Protein 4L8J (pdb70)

Solvent-accessible surface area: 22860 Å² total

CATH classification: 2.40.420.20 (+3 more: 2.40.30.170, 2.40.50.100, 1.10.287.470)

Structure (mmCIF, N/CA/C/O backbone):
data_4L8J
#
_entry.id   4L8J
#
_cell.length_a   69.536
_cell.length_b   69.536
_cell.length_c   187.676
_cell.angle_alpha   90.000
_cell.angle_beta   90.000
_cell.angle_gamma   90.000
#
_symmetry.space_group_name_H-M   'P 41 21 2'
#
loop_
_entity.id
_entity.type
_entity.pdbx_description
1 polymer 'Putative efflux transporter'
2 non-polymer DI(HYDROXYETHYL)ETHER
3 non-polymer GLYCEROL
4 water water
#
loop_
_atom_site.group_PDB
_atom_site.id
_atom_site.type_symbol
_atom_site.label_atom_id
_atom_site.label_alt_id
_atom_site.label_comp_id
_atom_site.label_asym_id
_atom_site.label_entity_id
_atom_site.label_seq_id
_atom_site.pdbx_PDB_ins_code
_atom_site.Cartn_x
_atom_site.Cartn_y
_atom_site.Cartn_z
_atom_site.occupancy
_atom_site.B_iso_or_equiv
_atom_site.auth_seq_id
_atom_site.auth_comp_id
_atom_site.auth_asym_id
_atom_site.auth_atom_id
_atom_site.pdbx_PDB_model_num
ATOM 1 N N . ASP A 1 3 ? 46.298 42.879 81.093 1.00 58.58 25 ASP A N 1
ATOM 2 C CA . ASP A 1 3 ? 45.197 43.533 80.391 1.00 57.59 25 ASP A CA 1
ATOM 3 C C . ASP A 1 3 ? 44.342 42.480 79.643 1.00 58.39 25 ASP A C 1
ATOM 4 O O . ASP A 1 3 ? 44.409 41.296 79.982 1.00 58.11 25 ASP A O 1
ATOM 9 N N . THR A 1 4 ? 43.540 42.908 78.637 1.00 51.70 26 THR A N 1
ATOM 10 C CA . THR A 1 4 ? 42.718 42.007 77.825 1.00 49.75 26 THR A CA 1
ATOM 11 C C . THR A 1 4 ? 43.624 41.237 76.811 1.00 51.31 26 THR A C 1
ATOM 12 O O . THR A 1 4 ? 43.279 40.129 76.392 1.00 47.00 26 THR A O 1
ATOM 16 N N . ALA A 1 5 ? 44.782 41.838 76.431 1.00 49.98 27 ALA A N 1
ATOM 17 C CA . ALA A 1 5 ? 45.748 41.239 75.499 1.00 50.91 27 ALA A CA 1
ATOM 18 C C . ALA A 1 5 ? 46.520 40.070 76.158 1.00 53.58 27 ALA A C 1
ATOM 19 O O . ALA A 1 5 ? 47.055 39.219 75.432 1.00 53.52 27 ALA A O 1
ATOM 21 N N . LEU A 1 6 ? 46.544 40.017 77.526 1.00 46.56 28 LEU A N 1
ATOM 22 C CA . LEU A 1 6 ? 47.168 38.940 78.271 1.00 43.60 28 LEU A CA 1
ATOM 23 C C . LEU A 1 6 ? 46.287 37.723 78.131 1.00 45.88 28 LEU A C 1
ATOM 24 O O . LEU A 1 6 ? 45.155 37.698 78.619 1.00 47.07 28 LEU A O 1
ATOM 29 N N . VAL A 1 7 ? 46.778 36.741 77.396 1.00 39.75 29 VAL A N 1
ATOM 30 C CA . VAL A 1 7 ? 46.047 35.512 77.096 1.00 38.67 29 VAL A CA 1
ATOM 31 C C . VAL A 1 7 ? 46.163 34.599 78.288 1.00 42.82 29 VAL A C 1
ATOM 32 O O . VAL A 1 7 ? 47.262 34.284 78.718 1.00 41.88 29 VAL A O 1
ATOM 36 N N . ARG A 1 8 ? 45.007 34.198 78.823 1.00 39.85 30 ARG A N 1
ATOM 37 C CA . ARG A 1 8 ? 44.892 33.364 79.998 1.00 39.00 30 ARG A CA 1
ATOM 38 C C . ARG A 1 8 ? 44.401 31.986 79.620 1.00 38.06 30 ARG A C 1
ATOM 39 O O . ARG A 1 8 ? 43.373 31.888 78.957 1.00 35.66 30 ARG A O 1
ATOM 47 N N . PRO A 1 9 ? 45.081 30.898 80.056 1.00 33.84 31 PRO A N 1
ATOM 48 C CA . PRO A 1 9 ? 44.537 29.544 79.795 1.00 32.40 31 PRO A CA 1
ATOM 49 C C . PRO A 1 9 ? 43.313 29.305 80.693 1.00 34.15 31 PRO A C 1
ATOM 50 O O . PRO A 1 9 ? 43.309 29.729 81.847 1.00 34.08 31 PRO A O 1
ATOM 54 N N . VAL A 1 10 ? 42.245 28.726 80.144 1.00 29.53 32 VAL A N 1
ATOM 55 C CA . VAL A 1 10 ? 41.005 28.493 80.917 1.00 28.33 32 VAL A CA 1
ATOM 56 C C . VAL A 1 10 ? 40.434 27.147 80.559 1.00 33.00 32 VAL A C 1
ATOM 57 O O . VAL A 1 10 ? 40.534 26.739 79.400 1.00 32.53 32 VAL A O 1
ATOM 61 N N . LYS A 1 11 ? 39.779 26.476 81.530 1.00 30.72 33 LYS A N 1
ATOM 62 C CA . LYS A 1 11 ? 39.000 25.264 81.235 1.00 29.70 33 LYS A CA 1
ATOM 63 C C . LYS A 1 11 ? 37.581 25.751 80.964 1.00 31.84 33 LYS A C 1
ATOM 64 O O . LYS A 1 11 ? 37.171 26.780 81.508 1.00 28.38 33 LYS A O 1
ATOM 70 N N . THR A 1 12 ? 36.877 25.102 80.027 1.00 30.53 34 THR A N 1
ATOM 71 C CA . THR A 1 12 ? 35.532 25.504 79.638 1.00 30.32 34 THR A CA 1
ATOM 72 C C . THR A 1 12 ? 34.611 24.295 79.560 1.00 36.07 34 THR A C 1
ATOM 73 O O . THR A 1 12 ? 35.073 23.154 79.544 1.00 35.51 34 THR A O 1
ATOM 77 N N . ALA A 1 13 ? 33.317 24.562 79.431 1.00 32.97 35 ALA A N 1
ATOM 78 C CA . ALA A 1 13 ? 32.289 23.550 79.210 1.00 32.77 35 ALA A CA 1
ATOM 79 C C . ALA A 1 13 ? 31.223 24.149 78.363 1.00 35.38 35 ALA A C 1
ATOM 80 O O . ALA A 1 13 ? 31.090 25.383 78.311 1.00 35.25 35 ALA A O 1
ATOM 82 N N . THR A 1 14 ? 30.450 23.286 77.696 1.00 31.43 36 THR A N 1
ATOM 83 C CA A THR A 1 14 ? 29.315 23.680 76.875 0.50 30.56 36 THR A CA 1
ATOM 84 C CA B THR A 1 14 ? 29.320 23.758 76.900 0.50 30.97 36 THR A CA 1
ATOM 85 C C . THR A 1 14 ? 28.064 23.674 77.761 1.00 33.88 36 THR A C 1
ATOM 86 O O . THR A 1 14 ? 27.896 22.732 78.527 1.00 32.40 36 THR A O 1
ATOM 93 N N . VAL A 1 15 ? 27.199 24.682 77.648 1.00 32.22 37 VAL A N 1
ATOM 94 C CA . VAL A 1 15 ? 25.917 24.747 78.384 1.00 31.13 37 VAL A CA 1
ATOM 95 C C . VAL A 1 15 ? 25.020 23.622 77.789 1.00 35.34 37 VAL A C 1
ATOM 96 O O . VAL A 1 15 ? 24.927 23.506 76.563 1.00 33.16 37 VAL A O 1
ATOM 100 N N . SER A 1 16 ? 24.420 22.787 78.643 1.00 32.04 38 SER A N 1
ATOM 101 C CA . SER A 1 16 ? 23.573 21.690 78.174 1.00 32.32 38 SER A CA 1
ATOM 102 C C . SER A 1 16 ? 22.159 21.809 78.764 1.00 34.38 38 SER A C 1
ATOM 103 O O . SER A 1 16 ? 21.966 22.320 79.872 1.00 31.95 38 SER A O 1
ATOM 106 N N . SER A 1 17 ? 21.166 21.409 77.970 1.00 31.28 39 SER A N 1
ATOM 107 C CA . SER A 1 17 ? 19.771 21.400 78.386 1.00 31.59 39 SER A CA 1
ATOM 108 C C . SER A 1 17 ? 19.609 20.264 79.398 1.00 33.14 39 SER A C 1
ATOM 109 O O . SER A 1 17 ? 20.120 19.175 79.165 1.00 32.85 39 SER A O 1
ATOM 112 N N . GLN A 1 18 ? 18.970 20.523 80.534 1.00 28.78 40 GLN A N 1
ATOM 113 C CA . GLN A 1 18 ? 18.836 19.512 81.596 1.00 28.40 40 GLN A CA 1
ATOM 114 C C . GLN A 1 18 ? 18.388 18.117 81.110 1.00 32.51 40 GLN A C 1
ATOM 115 O O . GLN A 1 18 ? 19.009 17.111 81.471 1.00 32.19 40 GLN A O 1
ATOM 121 N N . SER A 1 19 ? 17.320 18.057 80.306 1.00 27.98 41 SER A N 1
ATOM 122 C CA . SER A 1 19 ? 16.721 16.772 79.953 1.00 27.85 41 SER A CA 1
ATOM 123 C C . SER A 1 19 ? 17.119 16.202 78.583 1.00 32.06 41 SER A C 1
ATOM 124 O O . SER A 1 19 ? 16.538 15.187 78.175 1.00 33.17 41 SER A O 1
ATOM 127 N N . VAL A 1 20 ? 18.025 16.860 77.862 1.00 27.48 42 VAL A N 1
ATOM 128 C CA . VAL A 1 20 ? 18.479 16.374 76.558 1.00 27.96 42 VAL A CA 1
ATOM 129 C C . VAL A 1 20 ? 19.670 15.444 76.809 1.00 32.58 42 VAL A C 1
ATOM 130 O O . VAL A 1 20 ? 20.686 15.868 77.348 1.00 32.55 42 VAL A O 1
ATOM 134 N N . ILE A 1 21 ? 19.524 14.166 76.458 1.00 29.88 43 ILE A N 1
ATOM 135 C CA . ILE A 1 21 ? 20.580 13.173 76.594 1.00 28.07 43 ILE A CA 1
ATOM 136 C C . ILE A 1 21 ? 21.340 13.076 75.280 1.00 31.10 43 ILE A C 1
ATOM 137 O O . ILE A 1 21 ? 20.732 12.959 74.224 1.00 30.02 43 ILE A O 1
ATOM 142 N N . LEU A 1 22 ? 22.670 13.133 75.348 1.00 28.93 44 LEU A N 1
ATOM 143 C CA . LEU A 1 22 ? 23.533 13.032 74.175 1.00 29.77 44 LEU A CA 1
ATOM 144 C C . LEU A 1 22 ? 24.388 11.781 74.273 1.00 33.58 44 LEU A C 1
ATOM 145 O O . LEU A 1 22 ? 24.916 11.496 75.348 1.00 34.22 44 LEU A O 1
ATOM 150 N N . LYS A 1 23 ? 24.491 11.009 73.173 1.00 27.89 45 LYS A N 1
ATOM 151 C CA . LYS A 1 23 ? 25.335 9.823 73.095 1.00 27.58 45 LYS A CA 1
ATOM 152 C C . LYS A 1 23 ? 26.044 9.810 71.789 1.00 32.39 45 LYS A C 1
ATOM 153 O O . LYS A 1 23 ? 25.443 10.139 70.763 1.00 33.27 45 LYS A O 1
ATOM 159 N N . ASP A 1 24 ? 27.302 9.371 71.807 1.00 29.42 46 ASP A N 1
ATOM 160 C CA . ASP A 1 24 ? 28.121 9.245 70.617 1.00 29.33 46 ASP A CA 1
ATOM 161 C C . ASP A 1 24 ? 28.368 7.775 70.340 1.00 34.19 46 ASP A C 1
ATOM 162 O O . ASP A 1 24 ? 28.664 7.006 71.255 1.00 33.66 46 ASP A O 1
ATOM 167 N N . PHE A 1 25 ? 28.209 7.392 69.080 1.00 29.91 47 PHE A N 1
ATOM 168 C CA . PHE A 1 25 ? 28.442 6.029 68.600 1.00 28.71 47 PHE A CA 1
ATOM 169 C C . PHE A 1 25 ? 29.323 6.073 67.401 1.00 32.79 47 PHE A C 1
ATOM 170 O O . PHE A 1 25 ? 29.267 7.030 66.631 1.00 33.18 47 PHE A O 1
ATOM 178 N N . SER A 1 26 ? 30.160 5.040 67.252 1.00 30.53 48 SER A N 1
ATOM 179 C CA . SER A 1 26 ? 30.994 4.798 66.092 1.00 30.39 48 SER A CA 1
ATOM 180 C C . SER A 1 26 ? 30.192 3.939 65.130 1.00 32.59 48 SER A C 1
ATOM 181 O O . SER A 1 26 ? 29.562 2.960 65.530 1.00 33.53 48 SER A O 1
ATOM 184 N N . GLY A 1 27 ? 30.229 4.328 63.875 1.00 28.66 49 GLY A N 1
ATOM 185 C CA . GLY A 1 27 ? 29.526 3.659 62.804 1.00 28.38 49 GLY A CA 1
ATOM 186 C C . GLY A 1 27 ? 30.353 3.566 61.553 1.00 33.40 49 GLY A C 1
ATOM 187 O O . GLY A 1 27 ? 31.492 4.055 61.489 1.00 32.91 49 GLY A O 1
ATOM 196 N N . VAL A 1 29 ? 30.004 3.382 57.055 1.00 32.68 51 VAL A N 1
ATOM 197 C CA . VAL A 1 29 ? 29.259 3.515 55.810 1.00 32.56 51 VAL A CA 1
ATOM 198 C C . VAL A 1 29 ? 29.085 2.106 55.261 1.00 37.26 51 VAL A C 1
ATOM 199 O O . VAL A 1 29 ? 30.052 1.352 55.182 1.00 36.96 51 VAL A O 1
ATOM 203 N N . GLU A 1 30 ? 27.834 1.735 54.969 1.00 36.62 52 GLU A N 1
ATOM 204 C CA . GLU A 1 30 ? 27.471 0.415 54.482 1.00 38.84 52 GLU A CA 1
ATOM 205 C C . GLU A 1 30 ? 27.944 0.187 53.080 1.00 47.34 52 GLU A C 1
ATOM 206 O O . GLU A 1 30 ? 27.981 1.125 52.276 1.00 46.15 52 GLU A O 1
ATOM 212 N N . ALA A 1 31 ? 28.315 -1.073 52.784 1.00 48.26 53 ALA A N 1
ATOM 213 C CA . ALA A 1 31 ? 28.719 -1.463 51.441 1.00 51.57 53 ALA A CA 1
ATOM 214 C C . ALA A 1 31 ? 27.529 -1.349 50.497 1.00 59.41 53 ALA A C 1
ATOM 215 O O . ALA A 1 31 ? 26.384 -1.480 50.932 1.00 57.42 53 ALA A O 1
ATOM 217 N N . VAL A 1 32 ? 27.785 -1.015 49.227 1.00 61.02 54 VAL A N 1
ATOM 218 C CA . VAL A 1 32 ? 26.702 -0.922 48.245 1.00 62.23 54 VAL A CA 1
ATOM 219 C C . VAL A 1 32 ? 26.965 -1.982 47.181 1.00 70.91 54 VAL A C 1
ATOM 220 O O . VAL A 1 32 ? 28.125 -2.259 46.857 1.00 71.40 54 VAL A O 1
ATOM 224 N N . GLU A 1 33 ? 25.893 -2.621 46.696 1.00 69.97 55 GLU A N 1
ATOM 225 C CA . GLU A 1 33 ? 25.986 -3.663 45.676 1.00 71.30 55 GLU A CA 1
ATOM 226 C C . GLU A 1 33 ? 26.197 -3.035 44.289 1.00 75.15 55 GLU A C 1
ATOM 227 O O . GLU A 1 33 ? 25.399 -2.182 43.866 1.00 74.81 55 GLU A O 1
ATOM 229 N N . TYR A 1 34 ? 27.279 -3.436 43.596 1.00 71.63 56 TYR A N 1
ATOM 230 C CA . TYR A 1 34 ? 27.512 -2.919 42.253 1.00 72.00 56 TYR A CA 1
ATOM 231 C C . TYR A 1 34 ? 26.587 -3.652 41.289 1.00 71.43 56 TYR A C 1
ATOM 232 O O . TYR A 1 34 ? 26.480 -4.879 41.337 1.00 71.64 56 TYR A O 1
ATOM 241 N N . VAL A 1 35 ? 25.856 -2.883 40.480 1.00 63.35 57 VAL A N 1
ATOM 242 C CA . VAL A 1 35 ? 24.938 -3.401 39.475 1.00 60.26 57 VAL A CA 1
ATOM 243 C C . VAL A 1 35 ? 25.697 -3.491 38.150 1.00 60.90 57 VAL A C 1
ATOM 244 O O . VAL A 1 35 ? 26.299 -2.508 37.704 1.00 58.69 57 VAL A O 1
ATOM 248 N N . LYS A 1 36 ? 25.731 -4.702 37.575 1.00 56.44 58 LYS A N 1
ATOM 249 C CA . LYS A 1 36 ? 26.376 -4.968 36.296 1.00 56.48 58 LYS A CA 1
ATOM 250 C C . LYS A 1 36 ? 25.397 -4.562 35.208 1.00 58.70 58 LYS A C 1
ATOM 251 O O . LYS A 1 36 ? 24.262 -5.037 35.203 1.00 59.71 58 LYS A O 1
ATOM 257 N N . LEU A 1 37 ? 25.784 -3.595 34.375 1.00 52.55 59 LEU A N 1
ATOM 258 C CA . LEU A 1 37 ? 24.933 -3.108 33.293 1.00 50.57 59 LEU A CA 1
ATOM 259 C C . LEU A 1 37 ? 25.278 -3.823 32.034 1.00 50.81 59 LEU A C 1
ATOM 260 O O . LEU A 1 37 ? 26.451 -4.020 31.736 1.00 49.58 59 LEU A O 1
ATOM 265 N N . ALA A 1 38 ? 24.263 -4.245 31.296 1.00 46.24 60 ALA A N 1
ATOM 266 C CA . ALA A 1 38 ? 24.510 -4.957 30.056 1.00 46.85 60 ALA A CA 1
ATOM 267 C C . ALA A 1 38 ? 23.444 -4.651 29.034 1.00 47.52 60 ALA A C 1
ATOM 268 O O . ALA A 1 38 ? 22.316 -4.298 29.408 1.00 46.20 60 ALA A O 1
ATOM 270 N N . PHE A 1 39 ? 23.803 -4.774 27.745 1.00 42.41 61 PHE A N 1
ATOM 271 C CA . PHE A 1 39 ? 22.856 -4.603 26.641 1.00 41.99 61 PHE A CA 1
ATOM 272 C C . PHE A 1 39 ? 21.891 -5.809 26.614 1.00 47.74 61 PHE A C 1
ATOM 273 O O . PHE A 1 39 ? 22.255 -6.902 27.073 1.00 47.00 61 PHE A O 1
ATOM 281 N N . ARG A 1 40 ? 20.667 -5.611 26.106 1.00 44.47 62 ARG A N 1
ATOM 282 C CA . ARG A 1 40 ? 19.710 -6.712 25.996 1.00 44.48 62 ARG A CA 1
ATOM 283 C C . ARG A 1 40 ? 19.796 -7.309 24.571 1.00 51.22 62 ARG A C 1
ATOM 284 O O . ARG A 1 40 ? 19.089 -8.269 24.247 1.00 51.43 62 ARG A O 1
ATOM 292 N N . VAL A 1 41 ? 20.665 -6.713 23.729 1.00 47.83 63 VAL A N 1
ATOM 293 C CA . VAL A 1 41 ? 20.929 -7.094 22.332 1.00 48.02 63 VAL A CA 1
ATOM 294 C C . VAL A 1 41 ? 22.426 -7.278 22.156 1.00 53.78 63 VAL A C 1
ATOM 295 O O . VAL A 1 41 ? 23.193 -6.804 22.985 1.00 52.73 63 VAL A O 1
ATOM 299 N N . SER A 1 42 ? 22.840 -7.951 21.081 1.00 52.74 64 SER A N 1
ATOM 300 C CA . SER A 1 42 ? 24.244 -8.166 20.740 1.00 54.10 64 SER A CA 1
ATOM 301 C C . SER A 1 42 ? 24.650 -7.185 19.653 1.00 58.73 64 SER A C 1
ATOM 302 O O . SER A 1 42 ? 23.823 -6.809 18.814 1.00 59.30 64 SER A O 1
ATOM 305 N N . GLY A 1 43 ? 25.903 -6.760 19.678 1.00 54.75 65 GLY A N 1
ATOM 306 C CA . GLY A 1 43 ? 26.387 -5.832 18.670 1.00 55.41 65 GLY A CA 1
ATOM 307 C C . GLY A 1 43 ? 27.749 -5.264 18.957 1.00 57.91 65 GLY A C 1
ATOM 308 O O . GLY A 1 43 ? 28.424 -5.694 19.894 1.00 57.99 65 GLY A O 1
ATOM 309 N N . GLN A 1 44 ? 28.164 -4.306 18.128 1.00 54.12 66 GLN A N 1
ATOM 310 C CA . GLN A 1 44 ? 29.439 -3.622 18.282 1.00 54.07 66 GLN A CA 1
ATOM 311 C C . GLN A 1 44 ? 29.240 -2.246 18.961 1.00 55.07 66 GLN A C 1
ATOM 312 O O . GLN A 1 44 ? 28.553 -1.381 18.406 1.00 53.24 66 GLN A O 1
ATOM 318 N N . ILE A 1 45 ? 29.893 -2.027 20.116 1.00 51.52 67 ILE A N 1
ATOM 319 C CA . ILE A 1 45 ? 29.852 -0.724 20.805 1.00 50.37 67 ILE A CA 1
ATOM 320 C C . ILE A 1 45 ? 30.447 0.319 19.860 1.00 53.35 67 ILE A C 1
ATOM 321 O O . ILE A 1 45 ? 31.478 0.059 19.261 1.00 55.14 67 ILE A O 1
ATOM 326 N N . ILE A 1 46 ? 29.752 1.435 19.636 1.00 47.85 68 ILE A N 1
ATOM 327 C CA . ILE A 1 46 ? 30.250 2.520 18.776 1.00 47.59 68 ILE A CA 1
ATOM 328 C C . ILE A 1 46 ? 30.356 3.814 19.596 1.00 48.99 68 ILE A C 1
ATOM 329 O O . ILE A 1 46 ? 30.858 4.827 19.109 1.00 48.73 68 ILE A O 1
ATOM 334 N N . ASN A 1 47 ? 29.822 3.784 20.827 1.00 44.06 69 ASN A N 1
ATOM 335 C CA . ASN A 1 47 ? 29.882 4.926 21.728 1.00 43.45 69 ASN A CA 1
ATOM 336 C C . ASN A 1 47 ? 29.954 4.430 23.167 1.00 45.34 69 ASN A C 1
ATOM 337 O O . ASN A 1 47 ? 29.159 3.592 23.573 1.00 42.48 69 ASN A O 1
ATOM 342 N N . LEU A 1 48 ? 30.944 4.928 23.910 1.00 42.41 70 LEU A N 1
ATOM 343 C CA . LEU A 1 48 ? 31.189 4.650 25.314 1.00 41.54 70 LEU A CA 1
ATOM 344 C C . LEU A 1 48 ? 31.500 6.026 25.951 1.00 43.20 70 LEU A C 1
ATOM 345 O O . LEU A 1 48 ? 32.651 6.360 26.165 1.00 43.64 70 LEU A O 1
ATOM 350 N N . PRO A 1 49 ? 30.479 6.894 26.132 1.00 38.44 71 PRO A N 1
ATOM 351 C CA . PRO A 1 49 ? 30.762 8.288 26.503 1.00 37.98 71 PRO A CA 1
ATOM 352 C C . PRO A 1 49 ? 31.080 8.549 27.980 1.00 40.37 71 PRO A C 1
ATOM 353 O O . PRO A 1 49 ? 31.374 9.693 28.325 1.00 39.22 71 PRO A O 1
ATOM 357 N N . VAL A 1 50 ? 30.988 7.518 28.848 1.00 36.18 72 VAL A N 1
ATOM 358 C CA . VAL A 1 50 ? 31.255 7.647 30.290 1.00 35.06 72 VAL A CA 1
ATOM 359 C C . VAL A 1 50 ? 32.654 7.102 30.660 1.00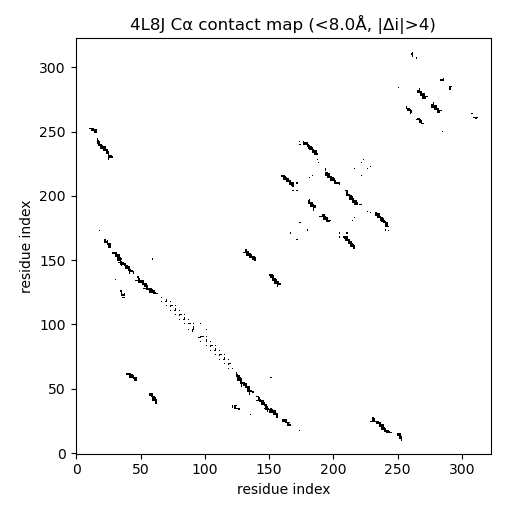 41.89 72 VAL A C 1
ATOM 360 O O . VAL A 1 50 ? 33.213 6.266 29.947 1.00 43.33 72 VAL A O 1
ATOM 364 N N . VAL A 1 51 ? 33.211 7.599 31.770 1.00 38.89 73 VAL A N 1
ATOM 365 C CA . VAL A 1 51 ? 34.518 7.196 32.311 1.00 40.18 73 VAL A CA 1
ATOM 366 C C . VAL A 1 51 ? 34.336 6.718 33.752 1.00 43.52 73 VAL A C 1
ATOM 367 O O . VAL A 1 51 ? 33.321 7.040 34.390 1.00 41.89 73 VAL A O 1
ATOM 371 N N . GLU A 1 52 ? 35.335 5.983 34.274 1.00 42.62 74 GLU A N 1
ATOM 372 C CA . GLU A 1 52 ? 35.347 5.513 35.670 1.00 43.80 74 GLU A CA 1
ATOM 373 C C . GLU A 1 52 ? 35.397 6.690 36.621 1.00 47.83 74 GLU A C 1
ATOM 374 O O . GLU A 1 52 ? 36.178 7.619 36.410 1.00 48.91 74 GLU A O 1
ATOM 380 N N . GLY A 1 53 ? 34.529 6.664 37.619 1.00 44.66 75 GLY A N 1
ATOM 381 C CA . GLY A 1 53 ? 34.422 7.718 38.626 1.00 43.54 75 GLY A CA 1
ATOM 382 C C . GLY A 1 53 ? 33.371 8.761 38.307 1.00 45.82 75 GLY A C 1
ATOM 383 O O . GLY A 1 53 ? 33.021 9.575 39.167 1.00 44.30 75 GLY A O 1
ATOM 384 N N . GLN A 1 54 ? 32.860 8.752 37.060 1.00 41.91 76 GLN A N 1
ATOM 385 C CA . GLN A 1 54 ? 31.843 9.691 36.612 1.00 40.82 76 GLN A CA 1
ATOM 386 C C . GLN A 1 54 ? 30.517 9.423 37.300 1.00 44.27 76 GLN A C 1
ATOM 387 O O . GLN A 1 54 ? 30.102 8.269 37.476 1.00 43.64 76 GLN A O 1
ATOM 393 N N . ARG A 1 55 ? 29.851 10.510 37.677 1.00 40.91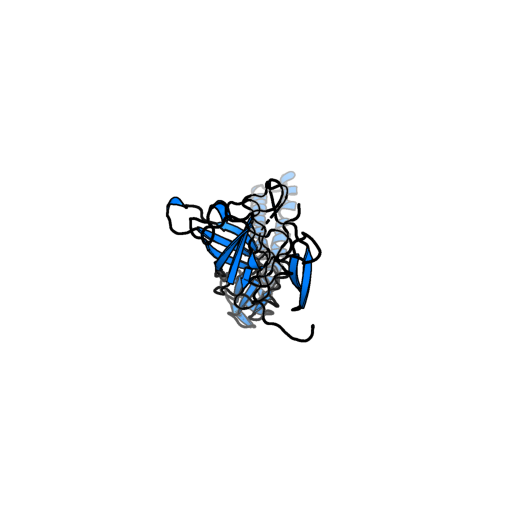 77 ARG A N 1
ATOM 394 C CA . ARG A 1 55 ? 28.535 10.479 38.297 1.00 39.73 77 ARG A CA 1
ATOM 395 C C . ARG A 1 55 ? 27.517 10.674 37.199 1.00 43.76 77 ARG A C 1
ATOM 396 O O . ARG A 1 55 ? 27.607 11.628 36.422 1.00 45.33 77 ARG A O 1
ATOM 404 N N . VAL A 1 56 ? 26.611 9.714 37.069 1.00 39.64 78 VAL A N 1
ATOM 405 C CA . VAL A 1 56 ? 25.582 9.712 36.043 1.00 38.94 78 VAL A CA 1
ATOM 406 C C . VAL A 1 56 ? 24.198 9.759 36.695 1.00 43.99 78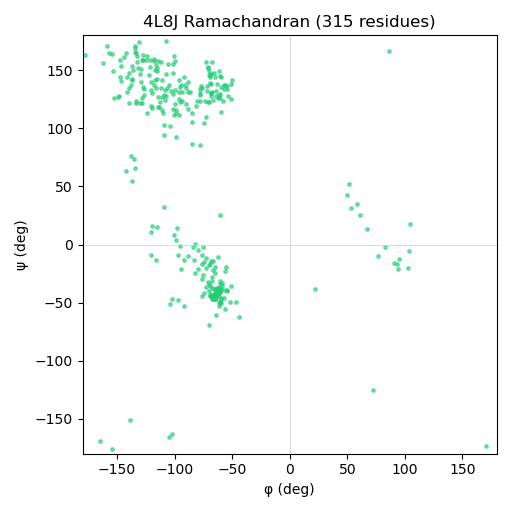 VAL A C 1
ATOM 407 O O . VAL A 1 56 ? 24.038 9.410 37.864 1.00 40.52 78 VAL A O 1
ATOM 411 N N . LYS A 1 57 ? 23.215 10.211 35.920 1.00 43.98 79 LYS A N 1
ATOM 412 C CA . LYS A 1 57 ? 21.815 10.316 36.301 1.00 43.93 79 LYS A CA 1
ATOM 413 C C . LYS A 1 57 ? 21.013 9.216 35.613 1.00 47.65 79 LYS A C 1
ATOM 414 O O . LYS A 1 57 ? 21.406 8.755 34.548 1.00 45.19 79 LYS A O 1
ATOM 420 N N . LYS A 1 58 ? 19.861 8.824 36.197 1.00 45.31 80 LYS A N 1
ATOM 421 C CA . LYS A 1 58 ? 18.954 7.850 35.604 1.00 44.99 80 LYS A CA 1
ATOM 422 C C . LYS A 1 58 ? 18.590 8.323 34.190 1.00 49.02 80 LYS A C 1
ATOM 423 O O . LYS A 1 58 ? 18.334 9.516 33.998 1.00 49.83 80 LYS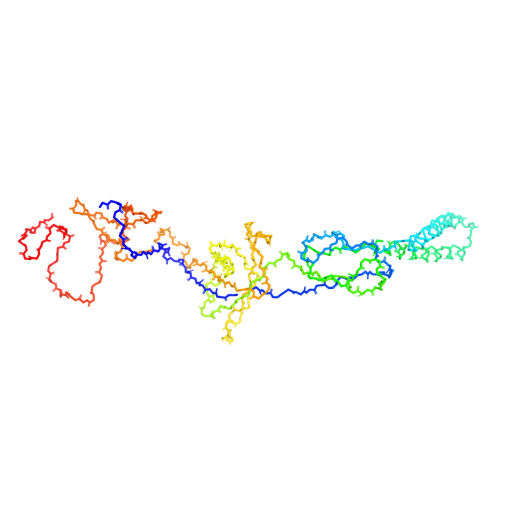 A O 1
ATOM 429 N N . GLY A 1 59 ? 18.651 7.410 33.213 1.00 43.97 81 GLY A N 1
ATOM 430 C CA . GLY A 1 59 ? 18.338 7.707 31.815 1.00 43.45 81 GLY A CA 1
ATOM 431 C C . GLY A 1 59 ? 19.503 8.153 30.955 1.00 45.64 81 GLY A C 1
ATOM 432 O O . GLY A 1 59 ? 19.392 8.160 29.721 1.00 45.68 81 GLY A O 1
ATOM 433 N N . GLN A 1 60 ? 20.622 8.557 31.595 1.00 41.32 82 GLN A N 1
ATOM 434 C CA . GLN A 1 60 ? 21.829 9.013 30.888 1.00 40.90 82 GLN A CA 1
ATOM 435 C C . GLN A 1 60 ? 22.446 7.875 30.069 1.00 42.42 82 GLN A C 1
ATOM 436 O O . GLN A 1 60 ? 22.422 6.726 30.514 1.00 40.50 82 GLN A O 1
ATOM 442 N N . LEU A 1 61 ? 23.001 8.201 28.881 1.00 38.80 83 LEU A N 1
ATOM 443 C CA . LEU A 1 61 ? 23.620 7.206 28.012 1.00 38.06 83 LEU A CA 1
ATOM 444 C C . LEU A 1 61 ? 24.909 6.645 28.639 1.00 41.31 83 LEU A C 1
ATOM 445 O O . LEU A 1 61 ? 25.745 7.394 29.110 1.00 40.78 83 LEU A O 1
ATOM 450 N N . ILE A 1 62 ? 25.028 5.318 28.671 1.00 38.89 84 ILE A N 1
ATOM 451 C CA . ILE A 1 62 ? 26.223 4.611 29.161 1.00 38.25 84 ILE A CA 1
ATOM 452 C C . ILE A 1 62 ? 27.027 4.135 27.972 1.00 41.81 84 ILE A C 1
ATOM 453 O O . ILE A 1 62 ? 28.248 4.282 27.942 1.00 42.17 84 ILE A O 1
ATOM 458 N N . ALA A 1 63 ? 26.330 3.524 26.996 1.00 38.26 85 ALA A N 1
ATOM 459 C CA . ALA A 1 63 ? 26.969 2.958 25.813 1.00 40.13 85 ALA A CA 1
ATOM 460 C C . ALA A 1 63 ? 25.951 2.752 24.721 1.00 44.50 85 ALA A C 1
ATOM 461 O O . ALA A 1 63 ? 24.765 2.652 25.009 1.00 44.24 85 ALA A O 1
ATOM 463 N N . ALA A 1 64 ? 26.406 2.708 23.465 1.00 42.39 86 ALA A N 1
ATOM 464 C CA . ALA A 1 64 ? 25.517 2.432 22.333 1.00 42.29 86 ALA A CA 1
ATOM 465 C C . ALA A 1 64 ? 26.184 1.476 21.382 1.00 47.43 86 ALA A C 1
ATOM 466 O O . ALA A 1 64 ? 27.393 1.568 21.175 1.00 46.12 86 ALA A O 1
ATOM 468 N N . ILE A 1 65 ? 25.403 0.541 20.810 1.00 45.20 87 ILE A N 1
ATOM 469 C CA . ILE A 1 65 ? 25.910 -0.390 19.785 1.00 44.72 87 ILE A CA 1
ATOM 470 C C . ILE A 1 65 ? 25.482 0.152 18.424 1.00 49.10 87 ILE A C 1
ATOM 471 O O . ILE A 1 65 ? 24.534 0.947 18.362 1.00 48.33 87 ILE A O 1
ATOM 476 N N . ASP A 1 66 ? 26.197 -0.255 17.337 1.00 48.07 88 ASP A N 1
ATOM 477 C CA . ASP A 1 66 ? 25.898 0.113 15.953 1.00 48.66 88 ASP A CA 1
ATOM 478 C C . ASP A 1 66 ? 24.476 -0.396 15.629 1.00 50.09 88 ASP A C 1
ATOM 479 O O . ASP A 1 66 ? 24.246 -1.607 15.686 1.00 45.94 88 ASP A O 1
ATOM 484 N N . PRO A 1 67 ? 23.521 0.535 15.387 1.00 47.42 89 PRO A N 1
ATOM 485 C CA . PRO A 1 67 ? 22.126 0.129 15.179 1.00 47.43 89 PRO A CA 1
ATOM 486 C C . PRO A 1 67 ? 21.799 -0.337 13.764 1.00 53.30 89 PRO A C 1
ATOM 487 O O . PRO A 1 67 ? 20.645 -0.668 13.512 1.00 51.73 89 PRO A O 1
ATOM 491 N N . ARG A 1 68 ? 22.794 -0.341 12.848 1.00 51.58 90 ARG A N 1
ATOM 492 C CA . ARG A 1 68 ? 22.641 -0.653 11.431 1.00 52.88 90 ARG A CA 1
ATOM 493 C C . ARG A 1 68 ? 21.756 -1.877 11.137 1.00 55.08 90 ARG A C 1
ATOM 494 O O . ARG A 1 68 ? 20.735 -1.701 10.473 1.00 54.73 90 ARG A O 1
ATOM 496 N N . ASP A 1 69 ? 22.142 -3.089 11.606 1.00 51.55 91 ASP A N 1
ATOM 497 C CA . ASP A 1 69 ? 21.441 -4.354 11.343 1.00 51.90 91 ASP A CA 1
ATOM 498 C C . ASP A 1 69 ? 20.043 -4.385 11.950 1.00 53.08 91 ASP A C 1
ATOM 499 O O . ASP A 1 69 ? 19.096 -4.708 11.247 1.00 52.55 91 ASP A O 1
ATOM 504 N N . ILE A 1 70 ? 19.914 -3.978 13.218 1.00 47.57 92 ILE A N 1
ATOM 505 C CA . ILE A 1 70 ? 18.642 -3.921 13.929 1.00 46.40 92 ILE A CA 1
ATOM 506 C C . ILE A 1 70 ? 17.704 -2.931 13.215 1.00 52.21 92 ILE A C 1
ATOM 507 O O . ILE A 1 70 ? 16.520 -3.232 13.058 1.00 49.28 92 ILE A O 1
ATOM 512 N N . SER A 1 71 ? 18.256 -1.793 12.726 1.00 51.64 93 SER A N 1
ATOM 513 C CA . SER A 1 71 ? 17.500 -0.774 11.993 1.00 53.20 93 SER A CA 1
ATOM 514 C C . SER A 1 71 ? 16.881 -1.347 10.705 1.00 56.89 93 SER A C 1
ATOM 515 O O . SER A 1 71 ? 15.744 -0.995 10.372 1.00 55.37 93 SER A O 1
ATOM 518 N N . LEU A 1 72 ? 17.624 -2.237 10.004 1.00 54.96 94 LEU A N 1
ATOM 519 C CA . LEU A 1 72 ? 17.174 -2.903 8.776 1.00 55.45 94 LEU A CA 1
ATOM 520 C C . LEU A 1 72 ? 16.012 -3.845 9.084 1.00 56.20 94 LEU A C 1
ATOM 521 O O . LEU A 1 72 ? 15.004 -3.782 8.390 1.00 55.74 94 LEU A O 1
ATOM 526 N N . GLN A 1 73 ? 16.134 -4.670 10.150 1.00 50.16 95 GLN A N 1
ATOM 527 C CA . GLN A 1 73 ? 15.078 -5.574 10.593 1.00 49.22 95 GLN A CA 1
ATOM 528 C C . GLN A 1 73 ? 13.835 -4.786 11.020 1.00 48.98 95 GLN A C 1
ATOM 529 O O . GLN A 1 73 ? 12.737 -5.161 10.643 1.00 46.10 95 GLN A O 1
ATOM 535 N N . TYR A 1 74 ? 14.025 -3.672 11.744 1.00 46.14 96 TYR A N 1
ATOM 536 C CA . TYR A 1 74 ? 12.956 -2.787 12.211 1.00 44.99 96 TYR A CA 1
ATOM 537 C C . TYR A 1 74 ? 12.094 -2.292 11.019 1.00 47.69 96 TYR A C 1
ATOM 538 O O . TYR A 1 74 ? 10.875 -2.482 11.051 1.00 43.31 96 TYR A O 1
ATOM 547 N N . ALA A 1 75 ? 12.732 -1.668 9.987 1.00 44.92 97 ALA A N 1
ATOM 548 C CA . ALA A 1 75 ? 12.066 -1.134 8.799 1.00 45.73 97 ALA A CA 1
ATOM 549 C C . ALA A 1 75 ? 11.330 -2.224 7.993 1.00 50.14 97 ALA A C 1
ATOM 550 O O . ALA A 1 75 ? 10.297 -1.928 7.385 1.00 49.87 97 ALA A O 1
ATOM 552 N N . ALA A 1 76 ? 11.870 -3.460 7.970 1.00 46.74 98 ALA A N 1
ATOM 553 C CA . ALA A 1 76 ? 11.248 -4.600 7.290 1.00 47.06 98 ALA A CA 1
ATOM 554 C C . ALA A 1 76 ? 10.054 -5.109 8.106 1.00 48.49 98 ALA A C 1
ATOM 555 O O . ALA A 1 76 ? 9.005 -5.410 7.544 1.00 48.56 98 ALA A O 1
ATOM 557 N N . ASP A 1 77 ? 10.200 -5.182 9.437 1.00 43.30 99 ASP A N 1
ATOM 558 C CA . ASP A 1 77 ? 9.124 -5.630 10.321 1.00 41.93 99 ASP A CA 1
ATOM 559 C C . ASP A 1 77 ? 8.014 -4.569 10.364 1.00 46.63 99 ASP A C 1
ATOM 560 O O . ASP A 1 77 ? 6.838 -4.928 10.411 1.00 46.38 99 ASP A O 1
ATOM 565 N N . LYS A 1 78 ? 8.387 -3.278 10.280 1.00 45.70 100 LYS A N 1
ATOM 566 C CA . LYS A 1 78 ? 7.452 -2.144 10.246 1.00 46.39 100 LYS A CA 1
ATOM 567 C C . LYS A 1 78 ? 6.557 -2.242 9.014 1.00 50.32 100 LYS A C 1
ATOM 568 O O . LYS A 1 78 ? 5.332 -2.194 9.155 1.00 49.39 100 LYS A O 1
ATOM 574 N N . ALA A 1 79 ? 7.169 -2.391 7.819 1.00 47.57 101 ALA A N 1
ATOM 575 C CA . ALA A 1 79 ? 6.456 -2.533 6.551 1.00 47.51 101 ALA A CA 1
ATOM 576 C C . ALA A 1 79 ? 5.534 -3.780 6.590 1.00 51.28 101 ALA A C 1
ATOM 577 O O . ALA A 1 79 ? 4.346 -3.647 6.301 1.00 52.33 101 ALA A O 1
ATOM 579 N N . ALA A 1 80 ? 6.057 -4.950 7.034 1.00 45.88 102 ALA A N 1
ATOM 580 C CA . ALA A 1 80 ? 5.275 -6.193 7.141 1.00 45.45 102 ALA A CA 1
ATOM 581 C C . ALA A 1 80 ? 4.075 -6.024 8.091 1.00 47.75 102 ALA A C 1
ATOM 582 O O . ALA A 1 80 ? 2.993 -6.510 7.783 1.00 47.45 102 ALA A O 1
ATOM 584 N N . TYR A 1 81 ? 4.246 -5.276 9.197 1.00 45.09 103 TYR A N 1
ATOM 585 C CA . TYR A 1 81 ? 3.168 -4.997 10.146 1.00 43.53 103 TYR A CA 1
ATOM 586 C C . TYR A 1 81 ? 2.119 -4.116 9.505 1.00 45.41 103 TYR A C 1
ATOM 587 O O . TYR A 1 81 ? 0.942 -4.392 9.654 1.00 44.64 103 TYR A O 1
ATOM 596 N N . GLU A 1 82 ? 2.537 -3.036 8.825 1.00 43.57 104 GLU A N 1
ATOM 597 C CA . GLU A 1 82 ? 1.623 -2.101 8.173 1.00 43.70 104 GLU A CA 1
ATOM 598 C C . GLU A 1 82 ? 0.775 -2.781 7.089 1.00 48.16 104 GLU A C 1
ATOM 599 O O . GLU A 1 82 ? -0.420 -2.483 7.001 1.00 47.59 104 GLU A O 1
ATOM 605 N N . THR A 1 83 ? 1.379 -3.691 6.282 1.00 44.13 105 THR A N 1
ATOM 606 C CA . THR A 1 83 ? 0.657 -4.458 5.249 1.00 43.31 105 THR A CA 1
ATOM 607 C C . THR A 1 83 ? -0.325 -5.431 5.923 1.00 45.88 105 THR A C 1
ATOM 608 O O . THR A 1 83 ? -1.473 -5.518 5.489 1.00 46.74 105 THR A O 1
ATOM 612 N N . ALA A 1 84 ? 0.110 -6.161 6.973 1.00 41.14 106 ALA A N 1
ATOM 613 C CA . ALA A 1 84 ? -0.779 -7.117 7.660 1.00 39.74 106 ALA A CA 1
ATOM 614 C C . ALA A 1 84 ? -1.937 -6.399 8.338 1.00 44.68 106 ALA A C 1
ATOM 615 O O . ALA A 1 84 ? -3.059 -6.896 8.294 1.00 45.21 106 ALA A O 1
ATOM 617 N N . ALA A 1 85 ? -1.681 -5.218 8.933 1.00 41.07 107 ALA A N 1
ATOM 618 C CA . ALA A 1 85 ? -2.728 -4.432 9.595 1.00 41.22 107 ALA A CA 1
ATOM 619 C C . ALA A 1 85 ? -3.786 -3.941 8.575 1.00 44.81 107 ALA A C 1
ATOM 620 O O . ALA A 1 85 ? -4.981 -4.030 8.844 1.00 42.72 107 ALA A O 1
ATOM 622 N N . ALA A 1 86 ? -3.338 -3.446 7.407 1.00 44.78 108 ALA A N 1
ATOM 623 C CA . ALA A 1 86 ? -4.226 -2.960 6.350 1.00 45.25 108 ALA A CA 1
ATOM 624 C C . ALA A 1 86 ? -5.071 -4.119 5.786 1.00 49.08 108 ALA A C 1
ATOM 625 O O . ALA A 1 86 ? -6.276 -3.931 5.557 1.00 49.22 108 ALA A O 1
ATOM 627 N N . GLN A 1 87 ? -4.426 -5.310 5.581 1.00 43.58 109 GLN A N 1
ATOM 628 C CA A GLN A 1 87 ? -5.123 -6.474 5.056 0.50 43.25 109 GLN A CA 1
ATOM 629 C CA B GLN A 1 87 ? -5.036 -6.554 5.103 0.50 43.39 109 GLN A CA 1
ATOM 630 C C . GLN A 1 87 ? -6.211 -6.965 6.049 1.00 46.49 109 GLN A C 1
ATOM 631 O O . GLN A 1 87 ? -7.309 -7.263 5.586 1.00 46.59 109 GLN A O 1
ATOM 642 N N . VAL A 1 88 ? -5.969 -6.967 7.391 1.00 42.67 110 VAL A N 1
ATOM 643 C CA . VAL A 1 88 ? -6.997 -7.397 8.368 1.00 42.61 110 VAL A CA 1
ATOM 644 C C . VAL A 1 88 ? -8.170 -6.418 8.419 1.00 46.54 110 VAL A C 1
ATOM 645 O O . VAL A 1 88 ? -9.300 -6.878 8.593 1.00 44.99 110 VAL A O 1
ATOM 649 N N . GLU A 1 89 ? -7.918 -5.087 8.302 1.00 44.27 111 GLU A N 1
ATOM 650 C CA . GLU A 1 89 ? -8.989 -4.076 8.357 1.00 45.13 111 GLU A CA 1
ATOM 651 C C . GLU A 1 89 ? -9.908 -4.207 7.171 1.00 50.37 111 GLU A C 1
ATOM 652 O O . GLU A 1 89 ? -11.125 -4.130 7.331 1.00 51.58 111 GLU A O 1
ATOM 658 N N . ARG A 1 90 ? -9.327 -4.506 6.008 1.00 47.28 112 ARG A N 1
ATOM 659 C CA . ARG A 1 90 ? -10.008 -4.789 4.755 1.00 47.94 112 ARG A CA 1
ATOM 660 C C . ARG A 1 90 ? -10.879 -6.021 4.913 1.00 49.44 112 ARG A C 1
ATOM 661 O O . ARG A 1 90 ? -12.056 -5.984 4.556 1.00 48.49 112 ARG A O 1
ATOM 669 N N . ASN A 1 91 ? -10.302 -7.116 5.469 1.00 45.05 113 ASN A N 1
ATOM 670 C CA . ASN A 1 91 ? -11.014 -8.388 5.674 1.00 43.14 113 ASN A CA 1
ATOM 671 C C . ASN A 1 91 ? -12.113 -8.259 6.719 1.00 44.21 113 ASN A C 1
ATOM 672 O O . ASN A 1 91 ? -13.117 -8.957 6.592 1.00 44.33 113 ASN A O 1
ATOM 677 N N . LYS A 1 92 ? -11.976 -7.337 7.696 1.00 39.74 114 LYS A N 1
ATOM 678 C CA . LYS A 1 92 ? -13.043 -7.093 8.688 1.00 39.30 114 LYS A CA 1
ATOM 679 C C . LYS A 1 92 ? -14.279 -6.562 7.953 1.00 48.23 114 LYS A C 1
ATOM 680 O O . LYS A 1 92 ? -15.394 -7.030 8.188 1.00 47.71 114 LYS A O 1
ATOM 686 N N . ARG A 1 93 ? -14.054 -5.622 7.007 1.00 48.90 115 ARG A N 1
ATOM 687 C CA . ARG A 1 93 ? -15.107 -5.025 6.188 1.00 50.25 115 ARG A CA 1
ATOM 688 C C . ARG A 1 93 ? -15.723 -6.049 5.245 1.00 53.63 115 ARG A C 1
ATOM 689 O O . ARG A 1 93 ? -16.949 -6.093 5.161 1.00 54.77 115 ARG A O 1
ATOM 697 N N . LEU A 1 94 ? -14.889 -6.901 4.584 1.00 49.44 116 LEU A N 1
ATOM 698 C CA . LEU A 1 94 ? -15.314 -7.985 3.683 1.00 49.14 116 LEU A CA 1
ATOM 699 C C . LEU A 1 94 ? -16.110 -9.079 4.415 1.00 51.95 116 LEU A C 1
ATOM 700 O O . LEU A 1 94 ? -17.070 -9.629 3.851 1.00 51.46 116 LEU A O 1
ATOM 705 N N . LEU A 1 95 ? -15.663 -9.468 5.635 1.00 45.95 117 LEU A N 1
ATOM 706 C CA . LEU A 1 95 ? -16.371 -10.498 6.398 1.00 43.50 117 LEU A CA 1
ATOM 707 C C . LEU A 1 95 ? -17.712 -9.954 6.899 1.00 51.06 117 LEU A C 1
ATOM 708 O O . LEU A 1 95 ? -18.693 -10.684 6.873 1.00 50.79 117 LEU A O 1
ATOM 713 N N . GLY A 1 96 ? -17.723 -8.691 7.346 1.00 52.89 118 GLY A N 1
ATOM 714 C CA . GLY A 1 96 ? -18.896 -7.974 7.850 1.00 55.03 118 GLY A CA 1
ATOM 715 C C . GLY A 1 96 ? -20.080 -7.927 6.891 1.00 63.56 118 GLY A C 1
ATOM 716 O O . GLY A 1 96 ? -21.216 -7.688 7.323 1.00 65.14 118 GLY A O 1
ATOM 717 N N . ARG A 1 97 ? -19.820 -8.162 5.580 1.00 59.81 119 ARG A N 1
ATOM 718 C CA . ARG A 1 97 ? -20.822 -8.219 4.519 1.00 59.90 119 ARG A CA 1
ATOM 719 C C . ARG A 1 97 ? -20.765 -9.599 3.857 1.00 61.38 119 ARG A C 1
ATOM 720 O O . ARG A 1 97 ? -21.384 -9.816 2.813 1.00 61.16 119 ARG A O 1
ATOM 728 N N . GLN A 1 98 ? -20.024 -10.537 4.483 1.00 55.25 120 GLN A N 1
ATOM 729 C CA . GLN A 1 98 ? -19.861 -11.940 4.056 1.00 53.97 120 GLN A CA 1
ATOM 730 C C . GLN A 1 98 ? -19.280 -12.092 2.624 1.00 58.46 120 GLN A C 1
ATOM 731 O O . GLN A 1 98 ? -19.577 -13.070 1.951 1.00 58.13 120 GLN A O 1
ATOM 737 N N . ALA A 1 99 ? -18.378 -11.181 2.212 1.00 56.89 121 ALA A N 1
ATOM 738 C CA . ALA A 1 99 ? -17.712 -11.213 0.902 1.00 57.22 121 ALA A CA 1
ATOM 739 C C . ALA A 1 99 ? -16.470 -12.148 0.869 1.00 60.88 121 ALA A C 1
ATOM 740 O O . ALA A 1 99 ? -15.979 -12.482 -0.220 1.00 61.66 121 ALA A O 1
ATOM 742 N N . ILE A 1 100 ? -15.983 -12.583 2.064 1.00 54.45 122 ILE A N 1
ATOM 743 C CA . ILE A 1 100 ? -14.809 -13.452 2.229 1.00 51.71 122 ILE A CA 1
ATOM 744 C C . ILE A 1 100 ? -15.118 -14.595 3.197 1.00 50.51 122 ILE A C 1
ATOM 745 O O . ILE A 1 100 ? -16.021 -14.452 4.024 1.00 49.05 122 ILE A O 1
ATOM 750 N N . SER A 1 101 ? -14.368 -15.715 3.110 1.00 44.89 123 SER A N 1
ATOM 751 C CA . SER A 1 101 ? -14.522 -16.831 4.038 1.00 44.25 123 SER A CA 1
ATOM 752 C C . SER A 1 101 ? -13.999 -16.486 5.426 1.00 49.13 123 SER A C 1
ATOM 753 O O . SER A 1 101 ? -13.045 -15.707 5.555 1.00 48.22 123 SER A O 1
ATOM 756 N N . LEU A 1 102 ? -14.569 -17.120 6.456 1.00 44.81 124 LEU A N 1
ATOM 757 C CA . LEU A 1 102 ? -14.066 -16.946 7.801 1.00 44.52 124 LEU A CA 1
ATOM 758 C C . LEU A 1 102 ? -12.620 -17.486 7.871 1.00 50.99 124 LEU A C 1
ATOM 759 O O . LEU A 1 102 ? -11.774 -16.868 8.522 1.00 49.83 124 LEU A O 1
ATOM 764 N N . GLN A 1 103 ? -12.350 -18.597 7.154 1.00 49.08 125 GLN A N 1
ATOM 765 C CA . GLN A 1 103 ? -11.048 -19.252 7.018 1.00 49.58 125 GLN A CA 1
ATOM 766 C C . GLN A 1 103 ? -9.976 -18.249 6.585 1.00 50.49 125 GLN A C 1
ATOM 767 O O . GLN A 1 103 ? -8.909 -18.220 7.180 1.00 49.89 125 GLN A O 1
ATOM 773 N N . GLU A 1 104 ? -10.266 -17.456 5.536 1.00 45.17 126 GLU A N 1
ATOM 774 C CA . GLU A 1 104 ? -9.370 -16.452 4.977 1.00 44.55 126 GLU A CA 1
ATOM 775 C C . GLU A 1 104 ? -9.206 -15.307 5.968 1.00 45.59 126 GLU A C 1
ATOM 776 O O . GLU A 1 104 ? -8.082 -14.876 6.182 1.00 45.44 126 GLU A O 1
ATOM 782 N N . TYR A 1 105 ? -10.307 -14.851 6.602 1.00 40.05 127 TYR A N 1
ATOM 783 C CA . TYR A 1 105 ? -10.258 -13.804 7.618 1.00 38.83 127 TYR A CA 1
ATOM 784 C C . TYR A 1 105 ? -9.356 -14.245 8.788 1.00 40.81 127 TYR A C 1
ATOM 785 O O . TYR A 1 105 ? -8.521 -13.467 9.248 1.00 41.42 127 TYR A O 1
ATOM 794 N N . GLU A 1 106 ? -9.527 -15.489 9.253 1.00 35.49 128 GLU A N 1
ATOM 795 C CA . GLU A 1 106 ? -8.768 -16.061 10.372 1.00 33.84 128 GLU A CA 1
ATOM 796 C C . GLU A 1 106 ? -7.281 -16.112 10.074 1.00 39.44 128 GLU A C 1
ATOM 797 O O . GLU A 1 106 ? -6.473 -15.774 10.935 1.00 38.80 128 GLU A O 1
ATOM 803 N N . ILE A 1 107 ? -6.923 -16.545 8.861 1.00 37.27 129 ILE A N 1
ATOM 804 C CA . ILE A 1 107 ? -5.537 -16.565 8.399 1.00 37.46 129 ILE A CA 1
ATOM 805 C C . ILE A 1 107 ? -4.985 -15.142 8.505 1.00 41.26 129 ILE A C 1
ATOM 806 O O . ILE A 1 107 ? -3.896 -14.961 9.039 1.00 41.27 129 ILE A O 1
ATOM 811 N N . SER A 1 108 ? -5.749 -14.129 8.047 1.00 36.91 130 SER A N 1
ATOM 812 C CA . SER A 1 108 ? -5.270 -12.740 8.091 1.00 36.06 130 SER A CA 1
ATOM 813 C C . SER A 1 108 ? -5.143 -12.235 9.541 1.00 38.62 130 SER A C 1
ATOM 814 O O . SER A 1 108 ? -4.205 -11.492 9.828 1.00 39.39 130 SER A O 1
ATOM 817 N N . VAL A 1 109 ? -5.982 -12.713 10.481 1.00 33.92 131 VAL A N 1
ATOM 818 C CA . VAL A 1 109 ? -5.822 -12.319 11.903 1.00 33.84 131 VAL A CA 1
ATOM 819 C C . VAL A 1 109 ? -4.533 -12.948 12.492 1.00 38.36 131 VAL A C 1
ATOM 820 O O . VAL A 1 109 ? -3.801 -12.293 13.254 1.00 35.55 131 VAL A O 1
ATOM 824 N N . ALA A 1 110 ? -4.306 -14.239 12.197 1.00 36.92 132 ALA A N 1
ATOM 825 C CA . ALA A 1 110 ? -3.128 -14.964 12.675 1.00 37.56 132 ALA A CA 1
ATOM 826 C C . ALA A 1 110 ? -1.858 -14.323 12.105 1.00 40.80 132 ALA A C 1
ATOM 827 O O . ALA A 1 110 ? -0.918 -14.085 12.854 1.00 40.85 132 ALA A O 1
ATOM 829 N N . ASN A 1 111 ? -1.869 -13.956 10.817 1.00 38.16 133 ASN A N 1
ATOM 830 C CA . ASN A 1 111 ? -0.754 -13.275 10.144 1.00 38.92 133 ASN A CA 1
ATOM 831 C C . ASN A 1 111 ? -0.457 -11.906 10.762 1.00 43.07 133 ASN A C 1
ATOM 832 O O . ASN A 1 111 ? 0.707 -11.512 10.874 1.00 43.30 133 ASN A O 1
ATOM 837 N N . TYR A 1 112 ? -1.509 -11.185 11.165 1.00 38.90 134 TYR A N 1
ATOM 838 C CA . TYR A 1 112 ? -1.389 -9.875 11.797 1.00 37.41 134 TYR A CA 1
ATOM 839 C C . TYR A 1 112 ? -0.687 -10.001 13.152 1.00 39.92 134 TYR A C 1
ATOM 840 O O . TYR A 1 112 ? 0.217 -9.218 13.428 1.00 39.67 134 TYR A O 1
ATOM 849 N N . GLN A 1 113 ? -1.094 -10.970 14.002 1.00 34.14 135 GLN A N 1
ATOM 850 C CA . GLN A 1 113 ? -0.457 -11.153 15.308 1.00 33.33 135 GLN A CA 1
ATOM 851 C C . GLN A 1 113 ? 1.025 -11.533 15.141 1.00 38.44 135 GLN A C 1
ATOM 852 O O . GLN A 1 113 ? 1.857 -11.027 15.880 1.00 37.14 135 GLN A O 1
ATOM 858 N N . LYS A 1 114 ? 1.350 -12.386 14.147 1.00 37.74 136 LYS A N 1
ATOM 859 C CA . LYS A 1 114 ? 2.725 -12.782 13.824 1.00 38.35 136 LYS A CA 1
ATOM 860 C C . LYS A 1 114 ? 3.537 -11.540 13.465 1.00 40.95 136 LYS A C 1
ATOM 861 O O . LYS A 1 114 ? 4.584 -11.323 14.056 1.00 41.11 136 LYS A O 1
ATOM 867 N N . ALA A 1 115 ? 3.017 -10.698 12.544 1.00 37.83 137 ALA A N 1
ATOM 868 C CA . ALA A 1 115 ? 3.644 -9.448 12.110 1.00 38.17 137 ALA A CA 1
ATOM 869 C C . ALA A 1 115 ? 3.787 -8.460 13.281 1.00 41.04 137 ALA A C 1
ATOM 870 O O . ALA A 1 115 ? 4.832 -7.840 13.421 1.00 40.85 137 ALA A O 1
ATOM 872 N N . LYS A 1 116 ? 2.746 -8.350 14.132 1.00 36.47 138 LYS A N 1
ATOM 873 C CA . LYS A 1 116 ? 2.726 -7.496 15.319 1.00 35.44 138 LYS A CA 1
ATOM 874 C C . LYS A 1 116 ? 3.827 -7.912 16.300 1.00 40.60 138 LYS A C 1
ATOM 875 O O . LYS A 1 116 ? 4.585 -7.055 16.749 1.00 40.71 138 LYS A O 1
ATOM 881 N N . SER A 1 117 ? 3.910 -9.216 16.632 1.00 37.24 139 SER A N 1
ATOM 882 C CA . SER A 1 117 ? 4.921 -9.754 17.549 1.00 36.27 139 SER A CA 1
ATOM 883 C C . SER A 1 117 ? 6.358 -9.505 17.027 1.00 40.90 139 SER A C 1
ATOM 884 O O . SER A 1 117 ? 7.213 -9.088 17.809 1.00 42.50 139 SER A O 1
ATOM 887 N N . ALA A 1 118 ? 6.590 -9.678 15.713 1.00 37.17 140 ALA A N 1
ATOM 888 C CA . ALA A 1 118 ? 7.886 -9.434 15.065 1.00 37.37 140 ALA A CA 1
ATOM 889 C C . ALA A 1 118 ? 8.268 -7.951 15.160 1.00 43.36 140 ALA A C 1
ATOM 890 O O . ALA A 1 118 ? 9.414 -7.641 15.503 1.00 42.82 140 ALA A O 1
ATOM 892 N N . TYR A 1 119 ? 7.293 -7.038 14.909 1.00 40.66 141 TYR A N 1
ATOM 893 C CA . TYR A 1 119 ? 7.512 -5.583 14.985 1.00 39.62 141 TYR A CA 1
ATOM 894 C C . TYR A 1 119 ? 7.742 -5.123 16.456 1.00 41.49 141 TYR A C 1
ATOM 895 O O . TYR A 1 119 ? 8.554 -4.227 16.687 1.00 42.15 141 TYR A O 1
ATOM 904 N N . GLU A 1 120 ? 7.071 -5.743 17.434 1.00 37.78 142 GLU A N 1
ATOM 905 C CA . GLU A 1 120 ? 7.264 -5.399 18.847 1.00 37.46 142 GLU A CA 1
ATOM 906 C C . GLU A 1 120 ? 8.691 -5.734 19.292 1.00 42.43 142 GLU A C 1
ATOM 907 O O . GLU A 1 120 ? 9.314 -4.943 19.994 1.00 42.20 142 GLU A O 1
ATOM 913 N N . LEU A 1 121 ? 9.201 -6.900 18.871 1.00 39.71 143 LEU A N 1
ATOM 914 C CA . LEU A 1 121 ? 10.552 -7.369 19.176 1.00 40.64 143 LEU A CA 1
ATOM 915 C C . LEU A 1 121 ? 11.593 -6.434 18.538 1.00 43.70 143 LEU A C 1
ATOM 916 O O . LEU A 1 121 ? 12.534 -6.050 19.232 1.00 43.55 143 LEU A O 1
ATOM 921 N N . SER A 1 122 ? 11.412 -6.053 17.235 1.00 38.97 144 SER A N 1
ATOM 922 C CA A SER A 1 122 ? 12.358 -5.161 16.566 0.50 39.34 144 SER A CA 1
ATOM 923 C CA B SER A 1 122 ? 12.318 -5.139 16.539 0.50 39.30 144 SER A CA 1
ATOM 924 C C . SER A 1 122 ? 12.298 -3.736 17.169 1.00 43.69 144 SER A C 1
ATOM 925 O O . SER A 1 122 ? 13.324 -3.057 17.188 1.00 44.02 144 SER A O 1
ATOM 930 N N . THR A 1 123 ? 11.122 -3.299 17.680 1.00 40.68 145 THR A N 1
ATOM 931 C CA . THR A 1 123 ? 10.938 -1.989 18.343 1.00 41.29 145 THR A CA 1
ATOM 932 C C . THR A 1 123 ? 11.768 -1.972 19.640 1.00 45.89 145 THR A C 1
ATOM 933 O O . THR A 1 123 ? 12.442 -0.982 19.919 1.00 48.43 145 THR A O 1
ATOM 937 N N . ASN A 1 124 ? 11.750 -3.080 20.397 1.00 40.15 146 ASN A N 1
ATOM 938 C CA . ASN A 1 124 ? 12.511 -3.218 21.633 1.00 38.27 146 ASN A CA 1
ATOM 939 C C . ASN A 1 124 ? 14.010 -3.270 21.357 1.00 41.64 146 ASN A C 1
ATOM 940 O O . ASN A 1 124 ? 14.778 -2.618 22.067 1.00 40.81 146 ASN A O 1
ATOM 945 N N . ASN A 1 125 ? 14.424 -4.042 20.330 1.00 37.57 147 ASN A N 1
ATOM 946 C CA . ASN A 1 125 ? 15.828 -4.190 19.938 1.00 38.23 147 ASN A CA 1
ATOM 947 C C . ASN A 1 125 ? 16.413 -2.843 19.531 1.00 43.08 147 ASN A C 1
ATOM 948 O O . ASN A 1 125 ? 17.554 -2.550 19.877 1.00 42.55 147 ASN A O 1
ATOM 961 N N . ARG A 1 127 ? 15.314 0.211 20.608 1.00 43.52 149 ARG A N 1
ATOM 962 C CA . ARG A 1 127 ? 15.442 0.971 21.853 1.00 42.22 149 ARG A CA 1
ATOM 963 C C . ARG A 1 127 ? 16.659 0.468 22.634 1.00 44.51 149 ARG A C 1
ATOM 964 O O . ARG A 1 127 ? 17.409 1.272 23.200 1.00 44.17 149 ARG A O 1
ATOM 972 N N . ASP A 1 128 ? 16.887 -0.864 22.617 1.00 40.51 150 ASP A N 1
ATOM 973 C CA . ASP A 1 128 ? 17.974 -1.490 23.382 1.00 39.81 150 ASP A CA 1
ATOM 974 C C . ASP A 1 128 ? 19.376 -1.288 22.779 1.00 42.21 150 ASP A C 1
ATOM 975 O O . ASP A 1 128 ? 20.351 -1.673 23.430 1.00 42.69 150 ASP A O 1
ATOM 980 N N . THR A 1 129 ? 19.497 -0.608 21.615 1.00 36.98 151 THR A N 1
ATOM 981 C CA . THR A 1 129 ? 20.817 -0.254 21.041 1.00 36.43 151 THR A CA 1
ATOM 982 C C . THR A 1 129 ? 21.494 0.823 21.911 1.00 39.97 151 THR A C 1
ATOM 983 O O . THR A 1 129 ? 22.704 1.006 21.825 1.00 39.92 151 THR A O 1
ATOM 987 N N . LYS A 1 130 ? 20.722 1.518 22.765 1.00 35.91 152 LYS A N 1
ATOM 988 C CA . LYS A 1 130 ? 21.248 2.525 23.699 1.00 36.09 152 LYS A CA 1
ATOM 989 C C . LYS A 1 130 ? 21.114 2.002 25.100 1.00 39.87 152 LYS A C 1
ATOM 990 O O . LYS A 1 130 ? 19.994 1.746 25.545 1.00 39.57 152 LYS A O 1
ATOM 996 N N . LEU A 1 131 ? 22.241 1.779 25.790 1.00 37.77 153 LEU A N 1
ATOM 997 C CA . LEU A 1 131 ? 22.205 1.299 27.174 1.00 37.04 153 LEU A CA 1
ATOM 998 C C . LEU A 1 131 ? 22.182 2.525 28.100 1.00 40.92 153 LEU A C 1
ATOM 999 O O . LEU A 1 131 ? 23.050 3.378 27.994 1.00 40.65 153 LEU A O 1
ATOM 1004 N N . LEU A 1 132 ? 21.154 2.655 28.933 1.00 38.25 154 LEU A N 1
ATOM 1005 C CA . LEU A 1 132 ? 20.980 3.828 29.799 1.00 38.41 154 LEU A CA 1
ATOM 1006 C C . LEU A 1 132 ? 21.167 3.491 31.274 1.00 42.26 154 LEU A C 1
ATOM 1007 O O . LEU A 1 132 ? 21.016 2.328 31.655 1.00 41.59 154 LEU A O 1
ATOM 1012 N N . ALA A 1 133 ? 21.498 4.499 32.106 1.00 39.06 155 ALA A N 1
ATOM 1013 C CA . ALA 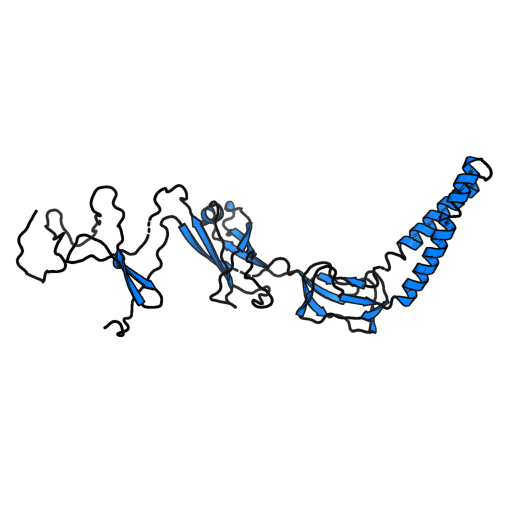A 1 133 ? 21.656 4.291 33.539 1.00 39.20 155 ALA A CA 1
ATOM 1014 C C . ALA A 1 133 ? 20.275 4.028 34.167 1.00 43.00 155 ALA A C 1
ATOM 1015 O O . ALA A 1 133 ? 19.354 4.830 33.963 1.00 42.47 155 ALA A O 1
ATOM 1017 N N . PRO A 1 134 ? 20.076 2.877 34.847 1.00 41.10 156 PRO A N 1
ATOM 1018 C CA . PRO A 1 134 ? 18.740 2.576 35.408 1.00 41.32 156 PRO A CA 1
ATOM 1019 C C . PRO A 1 134 ? 18.427 3.415 36.670 1.00 48.38 156 PRO A C 1
ATOM 1020 O O . PRO A 1 134 ? 17.258 3.493 37.088 1.00 49.70 156 PRO A O 1
ATOM 1024 N N . PHE A 1 135 ? 19.462 4.044 37.265 1.00 43.17 157 PHE A N 1
ATOM 1025 C CA . PHE A 1 135 ? 19.359 4.929 38.440 1.00 42.41 157 PHE A CA 1
ATOM 1026 C C . PHE A 1 135 ? 20.560 5.886 38.505 1.00 47.40 157 PHE A C 1
ATOM 1027 O O . PHE A 1 135 ? 21.585 5.637 37.852 1.00 45.81 157 PHE A O 1
ATOM 1035 N N . ASP A 1 136 ? 20.448 6.962 39.333 1.00 44.84 158 ASP A N 1
ATOM 1036 C CA . ASP A 1 136 ? 21.547 7.900 39.598 1.00 45.14 158 ASP A CA 1
ATOM 1037 C C . ASP A 1 136 ? 22.668 7.121 40.256 1.00 47.58 158 ASP A C 1
ATOM 1038 O O . ASP A 1 136 ? 22.416 6.396 41.223 1.00 48.62 158 ASP A O 1
ATOM 1043 N N . GLY A 1 137 ? 23.870 7.192 39.704 1.00 41.05 159 GLY A N 1
ATOM 1044 C CA . GLY A 1 137 ? 24.981 6.445 40.273 1.00 39.88 159 GLY A CA 1
ATOM 1045 C C . GLY A 1 137 ? 26.340 6.868 39.788 1.00 45.00 159 GLY A C 1
ATOM 1046 O O . GLY A 1 137 ? 26.486 7.911 39.144 1.00 45.39 159 GLY A O 1
ATOM 1047 N N . SER A 1 138 ? 27.345 6.063 40.111 1.00 42.30 160 SER A N 1
ATOM 1048 C CA . SER A 1 138 ? 28.702 6.345 39.712 1.00 43.89 160 SER A CA 1
ATOM 1049 C C . SER A 1 138 ? 29.324 5.121 39.049 1.00 47.86 160 SER A C 1
ATOM 1050 O O . SER A 1 138 ? 29.094 3.979 39.469 1.00 46.16 160 SER A O 1
ATOM 1053 N N . ILE A 1 139 ? 30.091 5.376 37.984 1.00 44.80 161 ILE A N 1
ATOM 1054 C CA . ILE A 1 139 ? 30.746 4.331 37.225 1.00 45.05 161 ILE A CA 1
ATOM 1055 C C . ILE A 1 139 ? 31.915 3.830 38.041 1.00 53.04 161 ILE A C 1
ATOM 1056 O O . ILE A 1 139 ? 32.942 4.507 38.149 1.00 53.43 161 ILE A O 1
ATOM 1061 N N . GLU A 1 140 ? 31.741 2.652 38.640 1.00 52.02 162 GLU A N 1
ATOM 1062 C CA . GLU A 1 140 ? 32.793 2.027 39.429 1.00 53.58 162 GLU A CA 1
ATOM 1063 C C . GLU A 1 140 ? 33.819 1.425 38.495 1.00 56.80 162 GLU A C 1
ATOM 1064 O O . GLU A 1 140 ? 35.003 1.608 38.710 1.00 58.60 162 GLU A O 1
ATOM 1070 N N . THR A 1 141 ? 33.377 0.733 37.437 1.00 53.22 163 THR A N 1
ATOM 1071 C CA . THR A 1 141 ? 34.294 0.101 36.490 1.00 53.86 163 THR A CA 1
ATOM 1072 C C . THR A 1 141 ? 33.732 0.099 35.067 1.00 56.32 163 THR A C 1
ATOM 1073 O O . THR A 1 141 ? 32.550 -0.161 34.858 1.00 55.56 163 THR A O 1
ATOM 1077 N N . ARG A 1 142 ? 34.609 0.344 34.102 1.00 53.09 164 ARG A N 1
ATOM 1078 C CA . ARG A 1 142 ? 34.356 0.253 32.677 1.00 54.17 164 ARG A CA 1
ATOM 1079 C C . ARG A 1 142 ? 34.935 -1.092 32.223 1.00 60.62 164 ARG A C 1
ATOM 1080 O O . ARG A 1 142 ? 36.159 -1.278 32.270 1.00 61.23 164 ARG A O 1
ATOM 1088 N N . LEU A 1 143 ? 34.055 -2.042 31.841 1.00 56.75 165 LEU A N 1
ATOM 1089 C CA . LEU A 1 143 ? 34.431 -3.426 31.518 1.00 56.60 165 LEU A CA 1
ATOM 1090 C C . LEU A 1 143 ? 34.747 -3.698 30.053 1.00 62.65 165 LEU A C 1
ATOM 1091 O O . LEU A 1 143 ? 35.296 -4.762 29.734 1.00 65.33 165 LEU A O 1
ATOM 1096 N N . VAL A 1 144 ? 34.397 -2.770 29.160 1.00 56.38 166 VAL A N 1
ATOM 1097 C CA . VAL A 1 144 ? 34.602 -2.939 27.724 1.00 55.39 166 VAL A CA 1
ATOM 1098 C C . VAL A 1 144 ? 35.273 -1.702 27.150 1.00 56.34 166 VAL A C 1
ATOM 1099 O O . VAL A 1 144 ? 35.430 -0.710 27.850 1.00 54.71 166 VAL A O 1
ATOM 1103 N N . GLU A 1 145 ? 35.632 -1.762 25.869 1.00 55.15 167 GLU A N 1
ATOM 1104 C CA . GLU A 1 145 ? 36.247 -0.683 25.100 1.00 56.97 167 GLU A CA 1
ATOM 1105 C C . GLU A 1 145 ? 35.337 -0.283 23.960 1.00 60.46 167 GLU A C 1
ATOM 1106 O O . GLU A 1 145 ? 34.513 -1.094 23.535 1.00 58.42 167 GLU A O 1
ATOM 1112 N N . ASN A 1 146 ? 35.516 0.932 23.412 1.00 58.82 168 ASN A N 1
ATOM 1113 C CA . ASN A 1 146 ? 34.718 1.352 22.265 1.00 59.46 168 ASN A CA 1
ATOM 1114 C C . ASN A 1 146 ? 35.151 0.553 21.029 1.00 65.50 168 ASN A C 1
ATOM 1115 O O . ASN A 1 146 ? 36.289 0.098 20.969 1.00 66.81 168 ASN A O 1
ATOM 1120 N N . TYR A 1 147 ? 34.207 0.304 20.101 1.00 62.45 169 TYR A N 1
ATOM 1121 C CA . TYR A 1 147 ? 34.343 -0.482 18.858 1.00 63.51 169 TYR A CA 1
ATOM 1122 C C . TYR A 1 147 ? 34.576 -1.991 19.164 1.00 67.11 169 TYR A C 1
ATOM 1123 O O . TYR A 1 147 ? 34.873 -2.760 18.251 1.00 68.89 169 TYR A O 1
ATOM 1132 N N . GLN A 1 148 ? 34.346 -2.418 20.423 1.00 60.71 170 GLN A N 1
ATOM 1133 C CA . GLN A 1 148 ? 34.404 -3.825 20.848 1.00 60.11 170 GLN A CA 1
ATOM 1134 C C . GLN A 1 148 ? 33.012 -4.473 20.639 1.00 64.97 170 GLN A C 1
ATOM 1135 O O . GLN A 1 148 ? 31.979 -3.842 20.899 1.00 61.30 170 GLN A O 1
ATOM 1141 N N . ARG A 1 149 ? 33.002 -5.733 20.169 1.00 64.36 171 ARG A N 1
ATOM 1142 C CA . ARG A 1 149 ? 31.786 -6.511 19.917 1.00 63.33 171 ARG A CA 1
ATOM 1143 C C . ARG A 1 149 ? 31.395 -7.245 21.199 1.00 67.36 171 ARG A C 1
ATOM 1144 O O . ARG A 1 149 ? 32.261 -7.813 21.877 1.00 68.69 171 ARG A O 1
ATOM 1152 N N . VAL A 1 150 ? 30.105 -7.147 21.579 1.00 61.45 172 VAL A N 1
ATOM 1153 C CA . VAL A 1 150 ? 29.556 -7.731 22.810 1.00 60.32 172 VAL A CA 1
ATOM 1154 C C . VAL A 1 150 ? 28.257 -8.497 22.533 1.00 65.52 172 VAL A C 1
ATOM 1155 O O . VAL A 1 150 ? 27.586 -8.249 21.527 1.00 64.83 172 VAL A O 1
ATOM 1159 N N . ASN A 1 151 ? 27.880 -9.369 23.484 1.00 63.52 173 ASN A N 1
ATOM 1160 C CA . ASN A 1 151 ? 26.646 -10.150 23.472 1.00 63.72 173 ASN A CA 1
ATOM 1161 C C . ASN A 1 151 ? 25.679 -9.594 24.515 1.00 68.60 173 ASN A C 1
ATOM 1162 O O . ASN A 1 151 ? 26.054 -8.708 25.286 1.00 69.03 173 ASN A O 1
ATOM 1167 N N . SER A 1 152 ? 24.449 -10.126 24.565 1.00 64.24 174 SER A N 1
ATOM 1168 C CA . SER A 1 152 ? 23.474 -9.740 25.580 1.00 63.26 174 SER A CA 1
ATOM 1169 C C . SER A 1 152 ? 23.944 -10.256 26.916 1.00 66.01 174 SER A C 1
ATOM 1170 O O . SER A 1 152 ? 24.568 -11.318 26.973 1.00 67.47 174 SER A O 1
ATOM 1173 N N . GLY A 1 153 ? 23.701 -9.491 27.964 1.00 59.88 175 GLY A N 1
ATOM 1174 C CA . GLY A 1 153 ? 24.113 -9.868 29.310 1.00 59.12 175 GLY A CA 1
ATOM 1175 C C . GLY A 1 153 ? 25.584 -9.674 29.613 1.00 63.07 175 GLY A C 1
ATOM 1176 O O . GLY A 1 153 ? 25.979 -9.792 30.770 1.00 62.94 175 GLY A O 1
ATOM 1177 N N . GLU A 1 154 ? 26.413 -9.375 28.593 1.00 60.70 176 GLU A N 1
ATOM 1178 C CA . GLU A 1 154 ? 27.845 -9.126 28.779 1.00 61.35 176 GLU A CA 1
ATOM 1179 C C . GLU A 1 154 ? 28.024 -7.775 29.494 1.00 65.86 176 GLU A C 1
ATOM 1180 O O . GLU A 1 154 ? 27.505 -6.759 29.017 1.00 66.21 176 GLU A O 1
ATOM 1186 N N . GLY A 1 155 ? 28.701 -7.796 30.644 1.00 60.48 177 GLY A N 1
ATOM 1187 C CA . GLY A 1 155 ? 28.953 -6.611 31.455 1.00 58.78 177 GLY A CA 1
ATOM 1188 C C . GLY A 1 155 ? 29.597 -5.481 30.675 1.00 59.61 177 GLY A C 1
ATOM 1189 O O . GLY A 1 155 ? 30.593 -5.699 29.979 1.00 59.80 177 GLY A O 1
ATOM 1190 N N . ILE A 1 156 ? 28.994 -4.279 30.741 1.00 52.42 178 ILE A N 1
ATOM 1191 C CA . ILE A 1 156 ? 29.522 -3.111 30.032 1.00 50.89 178 ILE A CA 1
ATOM 1192 C C . ILE A 1 156 ? 30.212 -2.204 31.072 1.00 52.62 178 ILE A C 1
ATOM 1193 O O . ILE A 1 156 ? 31.359 -1.811 30.882 1.00 52.89 178 ILE A O 1
ATOM 1198 N N . VAL A 1 157 ? 29.504 -1.892 32.163 1.00 47.86 179 VAL A N 1
ATOM 1199 C CA . VAL A 1 157 ? 29.995 -1.124 33.296 1.00 47.01 179 VAL A CA 1
ATOM 1200 C C . VAL A 1 157 ? 29.392 -1.687 34.591 1.00 53.52 179 VAL A C 1
ATOM 1201 O O . VAL A 1 157 ? 28.352 -2.354 34.559 1.00 51.77 179 VAL A O 1
ATOM 1205 N N . ARG A 1 158 ? 30.026 -1.347 35.725 1.00 51.89 180 ARG A N 1
ATOM 1206 C CA . ARG A 1 158 ? 29.574 -1.627 37.087 1.00 50.87 180 ARG A CA 1
ATOM 1207 C C . ARG A 1 158 ? 29.191 -0.283 37.649 1.00 50.88 180 ARG A C 1
ATOM 1208 O O . ARG A 1 158 ? 30.035 0.600 37.721 1.00 51.02 180 ARG A O 1
ATOM 1216 N N . LEU A 1 159 ? 27.898 -0.086 37.903 1.00 45.10 181 LEU A N 1
ATOM 1217 C CA . LEU A 1 159 ? 27.309 1.148 38.395 1.00 44.08 181 LEU A CA 1
ATOM 1218 C C . LEU A 1 159 ? 26.873 0.982 39.873 1.00 50.77 181 LEU A C 1
ATOM 1219 O O . LEU A 1 159 ? 26.094 0.069 40.179 1.00 50.06 181 LEU A O 1
ATOM 1224 N N . VAL A 1 160 ? 27.361 1.859 40.776 1.00 47.92 182 VAL A N 1
ATOM 1225 C CA . VAL A 1 160 ? 26.961 1.789 42.183 1.00 47.44 182 VAL A CA 1
ATOM 1226 C C . VAL A 1 160 ? 25.903 2.874 42.431 1.00 49.10 182 VAL A C 1
ATOM 1227 O O . VAL A 1 160 ? 26.090 4.025 42.012 1.00 47.73 182 VAL A O 1
ATOM 1231 N N . ASN A 1 161 ? 24.757 2.477 43.042 1.00 44.08 183 ASN A N 1
ATOM 1232 C CA . ASN A 1 161 ? 23.648 3.360 43.362 1.00 44.11 183 ASN A CA 1
ATOM 1233 C C . ASN A 1 161 ? 24.086 4.351 44.434 1.00 51.09 183 ASN A C 1
ATOM 1234 O O . ASN A 1 161 ? 24.554 3.930 45.495 1.00 52.73 183 ASN A O 1
ATOM 1239 N N . THR A 1 162 ? 23.941 5.658 44.162 1.00 46.82 184 THR A N 1
ATOM 1240 C CA . THR A 1 162 ? 24.390 6.702 45.082 1.00 45.90 184 THR A CA 1
ATOM 1241 C C . THR A 1 162 ? 23.226 7.520 45.609 1.00 47.50 184 THR A C 1
ATOM 1242 O O . THR A 1 162 ? 23.455 8.562 46.209 1.00 47.83 184 THR A O 1
ATOM 1246 N N . ARG A 1 163 ? 21.983 7.043 45.446 1.00 43.64 185 ARG A N 1
ATOM 1247 C CA . ARG A 1 163 ? 20.814 7.775 45.937 1.00 43.73 185 ARG A CA 1
ATOM 1248 C C . ARG A 1 163 ? 20.838 7.950 47.466 1.00 48.54 185 ARG A C 1
ATOM 1249 O O . ARG A 1 163 ? 20.436 9.002 47.964 1.00 49.25 185 ARG A O 1
ATOM 1251 N N . LYS A 1 164 ? 21.321 6.921 48.205 1.00 42.49 186 LYS A N 1
ATOM 1252 C CA . LYS A 1 164 ? 21.306 6.933 49.658 1.00 40.09 186 LYS A CA 1
ATOM 1253 C C . LYS A 1 164 ? 22.659 6.661 50.284 1.00 41.89 186 LYS A C 1
ATOM 1254 O O . LYS A 1 164 ? 23.328 5.679 49.954 1.00 41.34 186 LYS A O 1
ATOM 1260 N N . LEU A 1 165 ? 23.022 7.470 51.263 1.00 38.22 187 LEU A N 1
ATOM 1261 C CA . LEU A 1 165 ? 24.241 7.165 51.988 1.00 36.84 187 LEU A CA 1
ATOM 1262 C C . LEU A 1 165 ? 23.824 6.579 53.345 1.00 35.94 187 LEU A C 1
ATOM 1263 O O . LEU A 1 165 ? 23.387 7.311 54.230 1.00 34.58 187 LEU A O 1
ATOM 1268 N N . ARG A 1 166 ? 23.915 5.259 53.460 1.00 31.64 188 ARG A N 1
ATOM 1269 C CA . ARG A 1 166 ? 23.550 4.476 54.634 1.00 31.63 188 ARG A CA 1
ATOM 1270 C C . ARG A 1 166 ? 24.732 4.292 55.560 1.00 34.64 188 ARG A C 1
ATOM 1271 O O . ARG A 1 166 ? 25.849 4.015 55.121 1.00 33.90 188 ARG A O 1
ATOM 1279 N N . ILE A 1 167 ? 24.462 4.449 56.855 1.00 31.35 189 ILE A N 1
ATOM 1280 C CA . ILE A 1 167 ? 25.425 4.305 57.935 1.00 30.43 189 ILE A CA 1
ATOM 1281 C C . ILE A 1 167 ? 24.840 3.326 58.920 1.00 35.04 189 ILE A C 1
ATOM 1282 O O . ILE A 1 167 ? 23.691 3.500 59.350 1.00 34.47 189 ILE A O 1
ATOM 1287 N N . LYS A 1 168 ? 25.631 2.305 59.286 1.00 31.67 190 LYS A N 1
ATOM 1288 C CA . LYS A 1 168 ? 25.228 1.313 60.263 1.00 31.33 190 LYS A CA 1
ATOM 1289 C C . LYS A 1 168 ? 26.047 1.479 61.539 1.00 32.77 190 LYS A C 1
ATOM 1290 O O . LYS A 1 168 ? 27.215 1.829 61.497 1.00 32.58 190 LYS A O 1
ATOM 1294 N N . PHE A 1 169 ? 25.404 1.290 62.677 1.00 28.92 191 PHE A N 1
ATOM 1295 C CA . PHE A 1 169 ? 26.036 1.303 63.996 1.00 27.69 191 PHE A CA 1
ATOM 1296 C C . PHE A 1 169 ? 25.185 0.474 64.911 1.00 30.71 191 PHE A C 1
ATOM 1297 O O . PHE A 1 169 ? 24.054 0.138 64.552 1.00 30.03 191 PHE A O 1
ATOM 1305 N N . THR A 1 170 ? 25.732 0.087 66.061 1.00 28.00 192 THR A N 1
ATOM 1306 C CA . THR A 1 170 ? 24.990 -0.709 67.022 1.00 28.31 192 THR A CA 1
ATOM 1307 C C . THR A 1 170 ? 24.909 0.061 68.316 1.00 32.70 192 THR A C 1
ATOM 1308 O O . THR A 1 170 ? 25.886 0.565 68.838 1.00 34.25 192 THR A O 1
ATOM 1312 N N . VAL A 1 171 ? 23.742 0.103 68.846 1.00 29.69 193 VAL A N 1
ATOM 1313 C CA . VAL A 1 171 ? 23.504 0.799 70.084 1.00 28.34 193 VAL A CA 1
ATOM 1314 C C . VAL A 1 171 ? 23.381 -0.228 71.231 1.00 29.11 193 VAL A C 1
ATOM 1315 O O . VAL A 1 171 ? 22.604 -1.174 71.117 1.00 26.79 193 VAL A O 1
ATOM 1319 N N . PRO A 1 172 ? 24.072 -0.013 72.367 1.00 28.73 194 PRO A N 1
ATOM 1320 C CA . PRO A 1 172 ? 23.841 -0.877 73.533 1.00 29.16 194 PRO A CA 1
ATOM 1321 C C . PRO A 1 172 ? 22.338 -0.992 73.870 1.00 32.57 194 PRO A C 1
ATOM 1322 O O . PRO A 1 172 ? 21.594 -0.003 73.804 1.00 33.02 194 PRO A O 1
ATOM 1326 N N . ASP A 1 173 ? 21.891 -2.206 74.202 1.00 28.28 195 ASP A N 1
ATOM 1327 C CA . ASP A 1 173 ? 20.502 -2.507 74.535 1.00 29.74 195 ASP A CA 1
ATOM 1328 C C . ASP A 1 173 ? 19.902 -1.586 75.598 1.00 34.52 195 ASP A C 1
ATOM 1329 O O . ASP A 1 173 ? 18.713 -1.294 75.529 1.00 34.59 195 ASP A O 1
ATOM 1334 N N . ASP A 1 174 ? 20.695 -1.155 76.584 1.00 31.97 196 ASP A N 1
ATOM 1335 C CA . ASP A 1 174 ? 20.204 -0.280 77.652 1.00 32.76 196 ASP A CA 1
ATOM 1336 C C . ASP A 1 174 ? 19.820 1.116 77.147 1.00 36.39 196 ASP A C 1
ATOM 1337 O O . ASP A 1 174 ? 19.163 1.845 77.886 1.00 38.39 196 ASP A O 1
ATOM 1342 N N . TYR A 1 175 ? 20.229 1.493 75.918 1.00 30.03 197 TYR A N 1
ATOM 1343 C CA . TYR A 1 175 ? 19.918 2.793 75.342 1.00 29.55 197 TYR A CA 1
ATOM 1344 C C . TYR A 1 175 ? 18.707 2.734 74.395 1.00 30.54 197 TYR A C 1
ATOM 1345 O O . TYR A 1 175 ? 18.492 3.673 73.647 1.00 28.23 197 TYR A O 1
ATOM 1354 N N . LEU A 1 176 ? 17.912 1.642 74.427 1.00 29.11 198 LEU A N 1
ATOM 1355 C CA . LEU A 1 176 ? 16.699 1.535 73.628 1.00 28.99 198 LEU A CA 1
ATOM 1356 C C . LEU A 1 176 ? 15.747 2.725 73.880 1.00 32.93 198 LEU A C 1
ATOM 1357 O O . LEU A 1 176 ? 15.150 3.222 72.923 1.00 31.96 198 LEU A O 1
ATOM 1362 N N . TYR A 1 177 ? 15.620 3.187 75.152 1.00 30.17 199 TYR A N 1
ATOM 1363 C CA . TYR A 1 177 ? 14.741 4.322 75.511 1.00 31.17 199 TYR A CA 1
ATOM 1364 C C . TYR A 1 177 ? 15.165 5.607 74.785 1.00 34.14 199 TYR A C 1
ATOM 1365 O O . TYR A 1 177 ? 14.311 6.423 74.435 1.00 34.66 199 TYR A O 1
ATOM 1374 N N . LEU A 1 178 ? 16.476 5.759 74.506 1.00 28.91 200 LEU A N 1
ATOM 1375 C CA . LEU A 1 178 ? 16.958 6.934 73.789 1.00 28.97 200 LEU A CA 1
ATOM 1376 C C . LEU A 1 178 ? 16.559 6.855 72.327 1.00 32.69 200 LEU A C 1
ATOM 1377 O O . LEU A 1 178 ? 16.214 7.885 71.768 1.00 32.74 200 LEU A O 1
ATOM 1382 N N . LEU A 1 179 ? 16.564 5.648 71.717 1.00 29.33 201 LEU A N 1
ATOM 1383 C CA . LEU A 1 179 ? 16.131 5.476 70.328 1.00 29.20 201 LEU A CA 1
ATOM 1384 C C . LEU A 1 179 ? 14.617 5.653 70.182 1.00 35.00 201 LEU A C 1
ATOM 1385 O O . LEU A 1 179 ? 14.158 6.108 69.143 1.00 35.28 201 LEU A O 1
ATOM 1390 N N . ARG A 1 180 ? 13.849 5.277 71.213 1.00 30.80 202 ARG A N 1
ATOM 1391 C CA . ARG A 1 180 ? 12.398 5.394 71.209 1.00 31.45 202 ARG A CA 1
ATOM 1392 C C . ARG A 1 180 ? 11.920 6.836 71.524 1.00 38.57 202 ARG A C 1
ATOM 1393 O O . ARG A 1 180 ? 10.776 7.154 71.218 1.00 38.90 202 ARG A O 1
ATOM 1401 N N . ALA A 1 181 ? 12.756 7.689 72.160 1.00 35.69 203 ALA A N 1
ATOM 1402 C CA . ALA A 1 181 ? 12.343 9.051 72.505 1.00 35.08 203 ALA A CA 1
ATOM 1403 C C . ALA A 1 181 ? 11.845 9.793 71.275 1.00 39.14 203 ALA A C 1
ATOM 1404 O O . ALA A 1 181 ? 12.429 9.688 70.190 1.00 34.82 203 ALA A O 1
ATOM 1406 N N . LYS A 1 182 ? 10.714 10.513 71.443 1.00 38.39 204 LYS A N 1
ATOM 1407 C CA . LYS A 1 182 ? 10.095 11.286 70.371 1.00 37.60 204 LYS A CA 1
ATOM 1408 C C . LYS A 1 182 ? 11.061 12.332 69.864 1.00 38.97 204 LYS A C 1
ATOM 1409 O O . LYS A 1 182 ? 11.753 13.010 70.649 1.00 37.77 204 LYS A O 1
ATOM 1411 N N . ASP A 1 183 ? 11.128 12.451 68.541 1.00 35.23 205 ASP A N 1
ATOM 1412 C CA . ASP A 1 183 ? 11.952 13.461 67.865 1.00 36.15 205 ASP A CA 1
ATOM 1413 C C . ASP A 1 183 ? 13.470 13.318 68.176 1.00 36.57 205 ASP A C 1
ATOM 1414 O O . ASP A 1 183 ? 14.201 14.305 68.073 1.00 37.26 205 ASP A O 1
ATOM 1419 N N . ALA A 1 184 ? 13.946 12.097 68.526 1.00 29.53 206 ALA A N 1
ATOM 1420 C CA . ALA A 1 184 ? 15.387 11.825 68.693 1.00 27.83 206 ALA A CA 1
ATOM 1421 C C . ALA A 1 184 ? 16.093 12.216 67.373 1.00 31.30 206 ALA A C 1
ATOM 1422 O O . ALA A 1 184 ? 15.525 11.990 66.297 1.00 32.83 206 ALA A O 1
ATOM 1424 N N . THR A 1 185 ? 17.248 12.883 67.435 1.00 26.75 207 THR A N 1
ATOM 1425 C CA . THR A 1 185 ? 17.957 13.298 66.214 1.00 26.80 207 THR A CA 1
ATOM 1426 C C . THR A 1 185 ? 19.300 12.565 66.076 1.00 30.46 207 THR A C 1
ATOM 1427 O O . THR A 1 185 ? 19.844 12.087 67.062 1.00 30.23 207 THR A O 1
ATOM 1431 N N . PHE A 1 186 ? 19.818 12.482 64.849 1.00 28.02 208 PHE A N 1
ATOM 1432 C CA . PHE A 1 186 ? 21.104 11.859 64.510 1.00 27.51 208 PHE A CA 1
ATOM 1433 C C . PHE A 1 186 ? 21.910 12.830 63.706 1.00 33.31 208 PHE A C 1
ATOM 1434 O O . PHE A 1 186 ? 21.419 13.333 62.691 1.00 34.72 208 PHE A O 1
ATOM 1442 N N . LYS A 1 187 ? 23.136 13.106 64.160 1.00 29.01 209 LYS A N 1
ATOM 1443 C CA A LYS A 1 187 ? 24.072 13.994 63.468 0.50 28.88 209 LYS A CA 1
ATOM 1444 C CA B LYS A 1 187 ? 24.069 13.989 63.464 0.50 28.94 209 LYS A CA 1
ATOM 1445 C C . LYS A 1 187 ? 25.356 13.215 63.227 1.00 32.40 209 LYS A C 1
ATOM 1446 O O . LYS A 1 187 ? 25.887 12.606 64.161 1.00 29.57 209 LYS A O 1
ATOM 1457 N N . VAL A 1 188 ? 25.819 13.191 61.970 1.00 30.39 210 VAL A N 1
ATOM 1458 C CA . VAL A 1 188 ? 27.015 12.453 61.558 1.00 30.08 210 VAL A CA 1
ATOM 1459 C C . VAL A 1 188 ? 28.195 13.359 61.282 1.00 34.70 210 VAL A C 1
ATOM 1460 O O . VAL A 1 188 ? 28.096 14.336 60.544 1.00 35.25 210 VAL A O 1
ATOM 1464 N N . GLU A 1 189 ? 29.329 12.950 61.805 1.00 31.41 211 GLU A N 1
ATOM 1465 C CA . GLU A 1 189 ? 30.608 13.571 61.528 1.00 32.08 211 GLU A CA 1
ATOM 1466 C C . GLU A 1 189 ? 31.545 12.470 60.996 1.00 33.60 211 GLU A C 1
ATOM 1467 O O . GLU A 1 189 ? 31.823 11.524 61.727 1.00 30.35 211 GLU A O 1
ATOM 1473 N N . PHE A 1 190 ? 31.949 12.547 59.700 1.00 32.31 212 PHE A N 1
ATOM 1474 C CA . PHE A 1 190 ? 32.845 11.543 59.105 1.00 32.25 212 PHE A CA 1
ATOM 1475 C C . PHE A 1 190 ? 34.279 11.781 59.566 1.00 37.84 212 PHE A C 1
ATOM 1476 O O . PHE A 1 190 ? 34.727 12.941 59.619 1.00 34.91 212 PHE A O 1
ATOM 1484 N N . ASP A 1 191 ? 34.980 10.694 59.932 1.00 35.62 213 ASP A N 1
ATOM 1485 C CA . ASP A 1 191 ? 36.381 10.731 60.365 1.00 37.11 213 ASP A CA 1
ATOM 1486 C C . ASP A 1 191 ? 37.295 11.330 59.269 1.00 42.49 213 ASP A C 1
ATOM 1487 O O . ASP A 1 191 ? 38.254 12.010 59.604 1.00 41.08 213 ASP A O 1
ATOM 1492 N N . THR A 1 192 ? 36.968 11.101 57.977 1.00 41.43 214 THR A N 1
ATOM 1493 C CA . THR A 1 192 ? 37.723 11.615 56.814 1.00 43.59 214 THR A CA 1
ATOM 1494 C C . THR A 1 192 ? 37.434 13.134 56.582 1.00 48.37 214 THR A C 1
ATOM 1495 O O . THR A 1 192 ? 38.206 13.791 55.884 1.00 48.49 214 THR A O 1
ATOM 1499 N N . TYR A 1 193 ? 36.338 13.682 57.176 1.00 43.60 215 TYR A N 1
ATOM 1500 C CA . TYR A 1 193 ? 35.941 15.080 57.014 1.00 42.42 215 TYR A CA 1
ATOM 1501 C C . TYR A 1 193 ? 35.512 15.687 58.341 1.00 45.49 215 TYR A C 1
ATOM 1502 O O . TYR A 1 193 ? 34.390 16.201 58.479 1.00 44.44 215 TYR A O 1
ATOM 1511 N N . LYS A 1 194 ? 36.389 15.602 59.336 1.00 42.11 216 LYS A N 1
ATOM 1512 C CA . LYS A 1 194 ? 36.109 16.133 60.665 1.00 41.64 216 LYS A CA 1
ATOM 1513 C C . LYS A 1 194 ? 35.863 17.658 60.637 1.00 47.13 216 LYS A C 1
ATOM 1514 O O . LYS A 1 194 ? 36.421 18.368 59.797 1.00 45.68 216 LYS A O 1
ATOM 1520 N N . GLY A 1 195 ? 34.960 18.108 61.507 1.00 45.08 217 GLY A N 1
ATOM 1521 C CA . GLY A 1 195 ? 34.575 19.509 61.639 1.00 45.34 217 GLY A CA 1
ATOM 1522 C C . GLY A 1 195 ? 33.245 19.864 61.009 1.00 50.37 217 GLY A C 1
ATOM 1523 O O . GLY A 1 195 ? 32.660 20.903 61.340 1.00 50.24 217 GLY A O 1
ATOM 1524 N N . THR A 1 196 ? 32.763 19.027 60.073 1.00 46.87 218 THR A N 1
ATOM 1525 C CA . THR A 1 196 ? 31.476 19.282 59.425 1.00 46.07 218 THR A CA 1
ATOM 1526 C C . THR A 1 196 ? 30.504 18.163 59.831 1.00 46.09 218 THR A C 1
ATOM 1527 O O . THR A 1 196 ? 30.798 16.966 59.717 1.00 44.83 218 THR A O 1
ATOM 1531 N N . VAL A 1 197 ? 29.355 18.586 60.338 1.00 40.02 219 VAL A N 1
ATOM 1532 C CA . VAL A 1 197 ? 28.319 17.719 60.865 1.00 38.72 219 VAL A CA 1
ATOM 1533 C C . VAL A 1 197 ? 27.132 17.710 59.908 1.00 43.02 219 VAL A C 1
ATOM 1534 O O . VAL A 1 197 ? 26.709 18.768 59.431 1.00 44.68 219 VAL A O 1
ATOM 1538 N N . PHE A 1 198 ? 26.616 16.511 59.604 1.00 36.67 220 PHE A N 1
ATOM 1539 C CA . PHE A 1 198 ? 25.484 16.344 58.712 1.00 35.54 220 PHE A CA 1
ATOM 1540 C C . PHE A 1 198 ? 24.291 15.718 59.421 1.00 38.33 220 PHE A C 1
ATOM 1541 O O . PHE A 1 198 ? 24.453 14.741 60.149 1.00 37.53 220 PHE A O 1
ATOM 1549 N N . ASN A 1 199 ? 23.091 16.239 59.155 1.00 32.82 221 ASN A N 1
ATOM 1550 C CA . ASN A 1 199 ? 21.870 15.665 59.673 1.00 32.33 221 ASN A CA 1
ATOM 1551 C C . ASN A 1 199 ? 21.630 14.327 58.987 1.00 35.79 221 ASN A C 1
ATOM 1552 O O . ASN A 1 199 ? 21.954 14.138 57.806 1.00 35.80 221 ASN A O 1
ATOM 1557 N N . ALA A 1 200 ? 21.068 13.396 59.732 1.00 31.17 222 ALA A N 1
ATOM 1558 C CA . ALA A 1 200 ? 20.765 12.090 59.205 1.00 31.45 222 ALA A CA 1
ATOM 1559 C C . ALA A 1 200 ? 19.408 11.701 59.696 1.00 35.76 222 ALA A C 1
ATOM 1560 O O . ALA A 1 200 ? 18.983 12.184 60.745 1.00 35.66 222 ALA A O 1
ATOM 1562 N N . ARG A 1 201 ? 18.714 10.843 58.958 1.00 31.87 223 ARG A N 1
ATOM 1563 C CA . ARG A 1 201 ? 17.416 10.390 59.410 1.00 31.55 223 ARG A CA 1
ATOM 1564 C C . ARG A 1 201 ? 17.444 8.895 59.677 1.00 32.38 223 ARG A C 1
ATOM 1565 O O . ARG A 1 201 ? 18.189 8.158 59.037 1.00 29.77 223 ARG A O 1
ATOM 1573 N N . LEU A 1 202 ? 16.554 8.436 60.557 1.00 30.71 224 LEU A N 1
ATOM 1574 C CA . LEU A 1 202 ? 16.426 7.025 60.843 1.00 31.44 224 LEU A CA 1
ATOM 1575 C C . LEU A 1 202 ? 15.893 6.266 59.645 1.00 36.27 224 LEU A C 1
ATOM 1576 O O . LEU A 1 202 ? 14.864 6.650 59.096 1.00 35.77 224 LEU A O 1
ATOM 1581 N N . GLU A 1 203 ? 16.543 5.159 59.278 1.00 32.17 225 GLU A N 1
ATOM 1582 C CA . GLU A 1 203 ? 15.977 4.324 58.248 1.00 31.88 225 GLU A CA 1
ATOM 1583 C C . GLU A 1 203 ? 15.230 3.190 58.935 1.00 34.19 225 GLU A C 1
ATOM 1584 O O . GLU A 1 203 ? 14.082 2.909 58.597 1.00 32.17 225 GLU A O 1
ATOM 1590 N N . GLU A 1 204 ? 15.886 2.546 59.920 1.00 30.16 226 GLU A N 1
ATOM 1591 C CA . GLU A 1 204 ? 15.331 1.419 60.665 1.00 29.87 226 GLU A CA 1
ATOM 1592 C C . GLU A 1 204 ? 16.298 0.948 61.751 1.00 35.01 226 GLU A C 1
ATOM 1593 O O . GLU A 1 204 ? 17.472 1.274 61.704 1.00 33.28 226 GLU A O 1
ATOM 1599 N N . TYR A 1 205 ? 15.800 0.174 62.707 1.00 33.07 227 TYR A N 1
ATOM 1600 C CA . TYR A 1 205 ? 16.648 -0.475 63.705 1.00 33.17 227 TYR A CA 1
ATOM 1601 C C . TYR A 1 205 ? 16.008 -1.789 64.080 1.00 38.66 227 TYR A C 1
ATOM 1602 O O . TYR A 1 205 ? 14.773 -1.877 64.092 1.00 37.50 227 TYR A O 1
ATOM 1611 N N . LEU A 1 206 ? 16.836 -2.820 64.334 1.00 36.48 228 LEU A N 1
ATOM 1612 C CA . LEU A 1 206 ? 16.333 -4.132 64.724 1.00 38.79 228 LEU A CA 1
ATOM 1613 C C . LEU A 1 206 ? 16.106 -4.138 66.241 1.00 46.09 228 LEU A C 1
ATOM 1614 O O . LEU A 1 206 ? 17.073 -4.051 67.009 1.00 45.20 228 LEU A O 1
ATOM 1619 N N . ASP A 1 207 ? 14.831 -4.230 66.666 1.00 44.74 229 ASP A N 1
ATOM 1620 C CA . ASP A 1 207 ? 14.496 -4.217 68.088 1.00 46.07 229 ASP A CA 1
ATOM 1621 C C . ASP A 1 207 ? 14.005 -5.577 68.606 1.00 54.74 229 ASP A C 1
ATOM 1622 O O . ASP A 1 207 ? 12.816 -5.887 68.553 1.00 54.99 229 ASP A O 1
ATOM 1627 N N . ILE A 1 208 ? 14.945 -6.351 69.143 1.00 56.10 230 ILE A N 1
ATOM 1628 C CA . ILE A 1 208 ? 14.790 -7.604 69.903 1.00 58.85 230 ILE A CA 1
ATOM 1629 C C . ILE A 1 208 ? 15.723 -7.448 71.120 1.00 68.19 230 ILE A C 1
ATOM 1630 O O . ILE A 1 208 ? 16.759 -8.121 71.197 1.00 68.02 230 ILE A O 1
ATOM 1635 N N . SER A 1 209 ? 15.399 -6.487 72.025 1.00 68.85 231 SER A N 1
ATOM 1636 C CA . SER A 1 209 ? 16.202 -6.163 73.225 1.00 69.90 231 SER A CA 1
ATOM 1637 C C . SER A 1 209 ? 16.424 -7.408 74.132 1.00 75.42 231 SER A C 1
ATOM 1638 O O . SER A 1 209 ? 17.404 -7.461 74.884 1.00 75.62 231 SER A O 1
ATOM 1640 N N . THR A 1 210 ? 15.524 -8.408 73.999 1.00 72.10 232 THR A N 1
ATOM 1641 C CA . THR A 1 210 ? 15.466 -9.709 74.663 1.00 72.61 232 THR A CA 1
ATOM 1642 C C . THR A 1 210 ? 16.773 -10.522 74.492 1.00 74.61 232 THR A C 1
ATOM 1643 O O . THR A 1 210 ? 17.207 -11.191 75.433 1.00 75.54 232 THR A O 1
ATOM 1647 N N . ASP A 1 211 ? 17.365 -10.477 73.288 1.00 67.79 233 ASP A N 1
ATOM 1648 C CA . ASP A 1 211 ? 18.548 -11.240 72.890 1.00 66.50 233 ASP A CA 1
ATOM 1649 C C . ASP A 1 211 ? 19.900 -10.718 73.432 1.00 64.86 233 ASP A C 1
ATOM 1650 O O . ASP A 1 211 ? 20.900 -11.416 73.244 1.00 66.67 233 ASP A O 1
ATOM 1655 N N . GLY A 1 212 ? 19.923 -9.532 74.061 1.00 53.69 234 GLY A N 1
ATOM 1656 C CA . GLY A 1 212 ? 21.126 -8.901 74.610 1.00 50.52 234 GLY A CA 1
ATOM 1657 C C . GLY A 1 212 ? 22.321 -8.833 73.667 1.00 47.49 234 GLY A C 1
ATOM 1658 O O . GLY A 1 212 ? 23.458 -9.077 74.080 1.00 46.25 234 GLY A O 1
ATOM 1659 N N . THR A 1 213 ? 22.089 -8.486 72.397 1.00 40.25 235 THR A N 1
ATOM 1660 C CA . THR A 1 213 ? 23.187 -8.428 71.426 1.00 39.56 235 THR A CA 1
ATOM 1661 C C . THR A 1 213 ? 23.374 -7.013 70.813 1.00 40.99 235 THR A C 1
ATOM 1662 O O . THR A 1 213 ? 24.078 -6.869 69.813 1.00 40.92 235 THR A O 1
ATOM 1666 N N . GLY A 1 214 ? 22.790 -5.988 71.431 1.00 34.72 236 GLY A N 1
ATOM 1667 C CA . GLY A 1 214 ? 22.870 -4.622 70.912 1.00 32.77 236 GLY A CA 1
ATOM 1668 C C . GLY A 1 214 ? 21.775 -4.352 69.891 1.00 33.59 236 GLY A C 1
ATOM 1669 O O . GLY A 1 214 ? 21.101 -5.277 69.424 1.00 32.09 236 GLY A O 1
ATOM 1670 N N . ILE A 1 215 ? 21.566 -3.084 69.564 1.00 30.59 237 ILE A N 1
ATOM 1671 C CA . ILE A 1 215 ? 20.525 -2.676 68.614 1.00 28.54 237 ILE A CA 1
ATOM 1672 C C . ILE A 1 215 ? 21.179 -2.196 67.319 1.00 28.66 237 ILE A C 1
ATOM 1673 O O . ILE A 1 215 ? 21.681 -1.079 67.295 1.00 27.37 237 ILE A O 1
ATOM 1678 N N . PRO A 1 216 ? 21.186 -3.017 66.247 1.00 26.11 238 PRO A N 1
ATOM 1679 C CA . PRO A 1 216 ? 21.716 -2.528 64.953 1.00 26.93 238 PRO A CA 1
ATOM 1680 C C . PRO A 1 216 ? 20.768 -1.460 64.393 1.00 30.07 238 PRO A C 1
ATOM 1681 O O . PRO A 1 216 ? 19.533 -1.648 64.350 1.00 29.30 238 PRO A O 1
ATOM 1685 N N . VAL A 1 217 ? 21.343 -0.309 64.059 1.00 24.58 239 VAL A N 1
ATOM 1686 C CA . VAL A 1 217 ? 20.620 0.860 63.561 1.00 24.60 239 VAL A CA 1
ATOM 1687 C C . VAL A 1 217 ? 21.153 1.216 62.180 1.00 29.57 239 VAL A C 1
ATOM 1688 O O . VAL A 1 217 ? 22.361 1.241 61.982 1.00 28.85 239 VAL A O 1
ATOM 1692 N N . THR A 1 218 ? 20.264 1.599 61.268 1.00 27.44 240 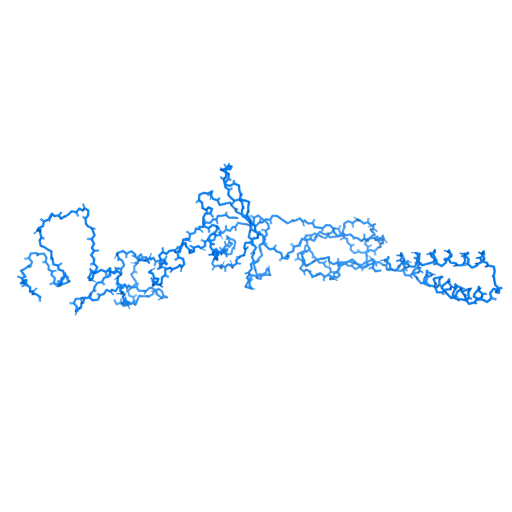THR A N 1
ATOM 1693 C CA . THR A 1 218 ? 20.645 2.138 59.966 1.00 28.26 240 THR A CA 1
ATOM 1694 C C . THR A 1 218 ? 20.088 3.549 59.870 1.00 30.28 240 THR A C 1
ATOM 1695 O O . THR A 1 218 ? 18.920 3.773 60.163 1.00 28.40 240 THR A O 1
ATOM 1699 N N . ILE A 1 219 ? 20.939 4.502 59.480 1.00 26.52 241 ILE A N 1
ATOM 1700 C CA . ILE A 1 219 ? 20.545 5.880 59.292 1.00 26.23 241 ILE A CA 1
ATOM 1701 C C . ILE A 1 219 ? 20.941 6.284 57.860 1.00 31.54 241 ILE A C 1
ATOM 1702 O O . ILE A 1 219 ? 21.790 5.627 57.257 1.00 29.27 241 ILE A O 1
ATOM 1707 N N . ILE A 1 220 ? 20.310 7.343 57.319 1.00 30.17 242 ILE A N 1
ATOM 1708 C CA . ILE A 1 220 ? 20.607 7.863 55.981 1.00 30.87 242 ILE A CA 1
ATOM 1709 C C . ILE A 1 220 ? 20.886 9.361 56.084 1.00 34.68 242 ILE A C 1
ATOM 1710 O O . ILE A 1 220 ? 20.173 10.084 56.789 1.00 34.38 242 ILE A O 1
ATOM 1715 N N . ILE A 1 221 ? 21.940 9.820 55.404 1.00 31.60 243 ILE A N 1
ATOM 1716 C CA . ILE A 1 221 ? 22.276 11.248 55.372 1.00 32.63 243 ILE A CA 1
ATOM 1717 C C . ILE A 1 221 ? 21.130 11.989 54.673 1.00 39.25 243 ILE A C 1
ATOM 1718 O O . ILE A 1 221 ? 20.665 11.574 53.592 1.00 38.85 243 ILE A O 1
ATOM 1723 N N . ASP A 1 222 ? 20.627 13.025 55.353 1.00 36.58 244 ASP A N 1
ATOM 1724 C CA . ASP A 1 222 ? 19.506 13.839 54.920 1.00 37.24 244 ASP A CA 1
ATOM 1725 C C . ASP A 1 222 ? 19.849 15.280 55.222 1.00 44.34 244 ASP A C 1
ATOM 1726 O O . ASP A 1 222 ? 19.416 15.846 56.235 1.00 44.98 244 ASP A O 1
ATOM 1731 N N . ASP A 1 223 ? 20.721 15.838 54.388 1.00 42.65 245 ASP A N 1
ATOM 1732 C CA . ASP A 1 223 ? 21.254 17.174 54.578 1.00 44.64 245 ASP A CA 1
ATOM 1733 C C . ASP A 1 223 ? 21.632 17.772 53.230 1.00 52.98 245 ASP A C 1
ATOM 1734 O O . ASP A 1 223 ? 22.398 17.159 52.483 1.00 53.04 245 ASP A O 1
ATOM 1739 N N . ALA A 1 224 ? 21.106 18.973 52.931 1.00 51.96 246 ALA A N 1
ATOM 1740 C CA . ALA A 1 224 ? 21.366 19.690 51.674 1.00 53.03 246 ALA A CA 1
ATOM 1741 C C . ALA A 1 224 ? 22.874 19.962 51.470 1.00 55.92 246 ALA A C 1
ATOM 1742 O O . ALA A 1 224 ? 23.351 19.878 50.334 1.00 55.74 246 ALA A O 1
ATOM 1744 N N . ALA A 1 225 ? 23.621 20.236 52.580 1.00 50.66 247 ALA A N 1
ATOM 1745 C CA . ALA A 1 225 ? 25.063 20.513 52.541 1.00 50.12 247 ALA A CA 1
ATOM 1746 C C . ALA A 1 225 ? 25.898 19.277 52.164 1.00 54.64 247 ALA A C 1
ATOM 1747 O O . ALA A 1 225 ? 27.077 19.434 51.822 1.00 54.78 247 ALA A O 1
ATOM 1749 N N . PHE A 1 226 ? 25.301 18.063 52.204 1.00 50.06 248 PHE A N 1
ATOM 1750 C CA . PHE A 1 226 ? 26.032 16.848 51.859 1.00 49.37 248 PHE A CA 1
ATOM 1751 C C . PHE A 1 226 ? 26.159 16.707 50.352 1.00 54.46 248 PHE A C 1
ATOM 1752 O O . PHE A 1 226 ? 25.335 16.059 49.697 1.00 53.64 248 PHE A O 1
ATOM 1760 N N . ASP A 1 227 ? 27.199 17.359 49.814 1.00 52.91 249 ASP A N 1
ATOM 1761 C CA . ASP A 1 227 ? 27.575 17.367 48.400 1.00 52.81 249 ASP A CA 1
ATOM 1762 C C . ASP A 1 227 ? 28.651 16.302 48.220 1.00 55.88 249 ASP A C 1
ATOM 1763 O O . ASP A 1 227 ? 29.749 16.437 48.771 1.00 54.67 249 ASP A O 1
ATOM 1768 N N . ARG A 1 228 ? 28.320 15.215 47.509 1.00 53.41 250 ARG A N 1
ATOM 1769 C CA . ARG A 1 228 ? 29.231 14.078 47.328 1.00 54.53 250 ARG A CA 1
ATOM 1770 C C . ARG A 1 228 ? 30.401 14.388 46.370 1.00 61.39 250 ARG A C 1
ATOM 1771 O O . ARG A 1 228 ? 31.377 13.631 46.342 1.00 62.56 250 ARG A O 1
ATOM 1779 N N . THR A 1 229 ? 30.332 15.520 45.639 1.00 58.15 251 THR A N 1
ATOM 1780 C CA . THR A 1 229 ? 31.430 15.992 44.789 1.00 58.89 251 THR A CA 1
ATOM 1781 C C . THR A 1 229 ? 32.513 16.601 45.704 1.00 63.48 251 THR A C 1
ATOM 1782 O O . THR A 1 229 ? 33.691 16.550 45.356 1.00 64.80 251 THR A O 1
ATOM 1786 N N . ILE A 1 230 ? 32.101 17.171 46.872 1.00 58.46 252 ILE A N 1
ATOM 1787 C CA . ILE A 1 230 ? 32.988 17.758 47.891 1.00 58.22 252 ILE A CA 1
ATOM 1788 C C . ILE A 1 230 ? 33.348 16.688 48.936 1.00 60.78 252 ILE A C 1
ATOM 1789 O O . ILE A 1 230 ? 34.530 16.492 49.228 1.00 60.87 252 ILE A O 1
ATOM 1794 N N . TYR A 1 231 ? 32.324 16.025 49.522 1.00 55.28 253 TYR A N 1
ATOM 1795 C CA . TYR A 1 231 ? 32.524 14.997 50.548 1.00 53.46 253 TYR A CA 1
ATOM 1796 C C . TYR A 1 231 ? 32.436 13.612 49.918 1.00 59.22 253 TYR A C 1
ATOM 1797 O O . TYR A 1 231 ? 31.350 13.043 49.793 1.00 59.00 253 TYR A O 1
ATOM 1806 N N . ASP A 1 232 ? 33.602 13.084 49.511 1.00 57.42 254 ASP A N 1
ATOM 1807 C CA . ASP A 1 232 ? 33.739 11.791 48.846 1.00 58.17 254 ASP A CA 1
ATOM 1808 C C . ASP A 1 232 ? 33.825 10.684 49.893 1.00 58.86 254 ASP A C 1
ATOM 1809 O O . ASP A 1 232 ? 34.913 10.296 50.328 1.00 59.72 254 ASP A O 1
ATOM 1814 N N . VAL A 1 233 ? 32.658 10.199 50.312 1.00 51.51 255 VAL A N 1
ATOM 1815 C CA . VAL A 1 233 ? 32.508 9.160 51.331 1.00 49.08 255 VAL A CA 1
ATOM 1816 C C . VAL A 1 233 ? 32.270 7.833 50.616 1.00 52.25 255 VAL A C 1
ATOM 1817 O O . VAL A 1 233 ? 31.448 7.768 49.699 1.00 52.70 255 VAL A O 1
ATOM 1821 N N . LYS A 1 234 ? 32.991 6.785 51.024 1.00 47.32 256 LYS A N 1
ATOM 1822 C CA . LYS A 1 234 ? 32.895 5.457 50.404 1.00 46.54 256 LYS A CA 1
ATOM 1823 C C . LYS A 1 234 ? 32.496 4.374 51.419 1.00 48.61 256 LYS A C 1
ATOM 1824 O O . LYS A 1 234 ? 32.768 4.546 52.609 1.00 46.84 256 LYS A O 1
ATOM 1828 N N . PRO A 1 235 ? 31.954 3.208 50.978 1.00 45.61 257 PRO A N 1
ATOM 1829 C CA . PRO A 1 235 ? 31.689 2.108 51.928 1.00 44.78 257 PRO A CA 1
ATOM 1830 C C . PRO A 1 235 ? 32.914 1.795 52.788 1.00 46.31 257 PRO A C 1
ATOM 1831 O O . PRO A 1 235 ? 34.027 1.845 52.286 1.00 47.57 257 PRO A O 1
ATOM 1835 N N . GLY A 1 236 ? 32.707 1.498 54.061 1.00 39.21 258 GLY A N 1
ATOM 1836 C CA . GLY A 1 236 ? 33.810 1.190 54.954 1.00 38.83 258 GLY A CA 1
ATOM 1837 C C . GLY A 1 236 ? 34.318 2.387 55.736 1.00 40.77 258 GLY A C 1
ATOM 1838 O O . GLY A 1 236 ? 34.961 2.201 56.774 1.00 38.07 258 GLY A O 1
ATOM 1839 N N . PHE A 1 237 ? 34.047 3.624 55.235 1.00 37.42 259 PHE A N 1
ATOM 1840 C CA . PHE A 1 237 ? 34.401 4.882 55.921 1.00 37.17 259 PHE A CA 1
ATOM 1841 C C . PHE A 1 237 ? 33.762 4.902 57.294 1.00 39.31 259 PHE A C 1
ATOM 1842 O O . PHE A 1 237 ? 32.612 4.474 57.448 1.00 37.45 259 PHE A O 1
ATOM 1850 N N . THR A 1 238 ? 34.502 5.341 58.294 1.00 36.01 260 THR A N 1
ATOM 1851 C CA . THR A 1 238 ? 33.960 5.367 59.649 1.00 34.74 260 THR A CA 1
ATOM 1852 C C . THR A 1 238 ? 33.513 6.784 59.996 1.00 36.24 260 THR A C 1
ATOM 1853 O O . THR A 1 238 ? 33.902 7.771 59.341 1.00 33.39 260 THR A O 1
ATOM 1857 N N . CYS A 1 239 ? 32.676 6.881 61.038 1.00 32.68 261 CYS A N 1
ATOM 1858 C CA . CYS A 1 239 ? 32.135 8.160 61.443 1.00 31.28 261 CYS A CA 1
ATOM 1859 C C . CYS A 1 239 ? 31.669 8.108 62.864 1.00 33.98 261 CYS A C 1
ATOM 1860 O O . CYS A 1 239 ? 31.567 7.032 63.461 1.00 32.66 261 CYS A O 1
ATOM 1863 N N . ASN A 1 240 ? 31.332 9.292 63.396 1.00 30.87 262 ASN A N 1
ATOM 1864 C CA . ASN A 1 240 ? 30.720 9.423 64.700 1.00 30.06 262 ASN A CA 1
ATOM 1865 C C . ASN A 1 240 ? 29.266 9.742 64.486 1.00 32.04 262 ASN A C 1
ATOM 1866 O O . ASN A 1 240 ? 28.936 10.523 63.598 1.00 31.46 262 ASN A O 1
ATOM 1871 N N . ILE A 1 241 ? 28.390 9.104 65.262 1.00 29.01 263 ILE A N 1
ATOM 1872 C CA . ILE A 1 241 ? 26.942 9.380 65.242 1.00 27.54 263 ILE A CA 1
ATOM 1873 C C . ILE A 1 241 ? 26.585 9.964 66.578 1.00 31.36 263 ILE A C 1
ATOM 1874 O O . ILE A 1 241 ? 26.734 9.304 67.609 1.00 31.28 263 ILE A O 1
ATOM 1879 N N . ARG A 1 242 ? 26.097 11.191 66.565 1.00 27.75 264 ARG A N 1
ATOM 1880 C CA . ARG A 1 242 ? 25.639 11.842 67.795 1.00 28.20 264 ARG A CA 1
ATOM 1881 C C . ARG A 1 242 ? 24.120 11.696 67.847 1.00 30.24 264 ARG A C 1
ATOM 1882 O O . ARG A 1 242 ? 23.429 12.160 66.941 1.00 30.58 264 ARG A O 1
ATOM 1890 N N . LEU A 1 243 ? 23.616 10.964 68.844 1.00 27.07 265 LEU A N 1
ATOM 1891 C CA . LEU A 1 243 ? 22.182 10.795 69.099 1.00 27.88 265 LEU A CA 1
ATOM 1892 C C . LEU A 1 243 ? 21.772 11.803 70.168 1.00 33.26 265 LEU A C 1
ATOM 1893 O O . LEU A 1 243 ? 22.413 11.813 71.214 1.00 33.58 265 LEU A O 1
ATOM 1898 N N . ALA A 1 244 ? 20.747 12.654 69.913 1.00 30.37 266 ALA A N 1
ATOM 1899 C CA . ALA A 1 244 ? 20.214 13.642 70.890 1.00 29.94 266 ALA A CA 1
ATOM 1900 C C . ALA A 1 244 ? 18.745 13.362 71.137 1.00 32.40 266 ALA A C 1
ATOM 1901 O O . ALA A 1 244 ? 17.934 13.324 70.192 1.00 29.17 266 ALA A O 1
ATOM 1903 N N . SER A 1 245 ? 18.424 13.069 72.401 1.00 28.52 267 SER A N 1
ATOM 1904 C CA . SER A 1 245 ? 17.075 12.714 72.787 1.00 30.37 267 SER A CA 1
ATOM 1905 C C . SER A 1 245 ? 16.596 13.555 73.967 1.00 35.25 267 SER A C 1
ATOM 1906 O O . SER A 1 245 ? 17.185 13.475 75.050 1.00 31.93 267 SER A O 1
ATOM 1909 N N . ASP A 1 246 ? 15.484 14.290 73.786 1.00 35.12 268 ASP A N 1
ATOM 1910 C CA . ASP A 1 246 ? 14.892 15.000 74.914 1.00 34.67 268 ASP A CA 1
ATOM 1911 C C . ASP A 1 246 ? 13.985 14.000 75.628 1.00 35.05 268 ASP A C 1
ATOM 1912 O O . ASP A 1 246 ? 12.948 13.632 75.095 1.00 35.49 268 ASP A O 1
ATOM 1917 N N . ILE A 1 247 ? 14.413 13.501 76.795 1.00 28.71 269 ILE A N 1
ATOM 1918 C CA . ILE A 1 247 ? 13.633 12.519 77.546 1.00 27.34 269 ILE A CA 1
ATOM 1919 C C . ILE A 1 247 ? 12.549 13.164 78.444 1.00 31.43 269 ILE A C 1
ATOM 1920 O O . ILE A 1 247 ? 11.816 12.439 79.104 1.00 30.83 269 ILE A O 1
ATOM 1925 N N . ALA A 1 248 ? 12.456 14.501 78.497 1.00 29.74 270 ALA A N 1
ATOM 1926 C CA . ALA A 1 248 ? 11.397 15.184 79.288 1.00 29.66 270 ALA A CA 1
ATOM 1927 C C . ALA A 1 248 ? 10.913 16.420 78.532 1.00 33.18 270 ALA A C 1
ATOM 1928 O O . ALA A 1 248 ? 11.126 17.546 78.982 1.00 31.72 270 ALA A O 1
ATOM 1930 N N . PRO A 1 249 ? 10.314 16.238 77.337 1.00 34.06 271 PRO A N 1
ATOM 1931 C CA . PRO A 1 249 ? 9.912 17.413 76.533 1.00 35.08 271 PRO A CA 1
ATOM 1932 C C . PRO A 1 249 ? 8.789 18.242 77.169 1.00 38.54 271 PRO A C 1
ATOM 1933 O O . PRO A 1 249 ? 8.680 19.427 76.884 1.00 41.47 271 PRO A O 1
ATOM 1937 N N . PHE A 1 250 ? 8.023 17.643 78.065 1.00 33.28 272 PHE A N 1
ATOM 1938 C CA . PHE A 1 250 ? 6.899 18.232 78.788 1.00 33.53 272 PHE A CA 1
ATOM 1939 C C . PHE A 1 250 ? 7.316 19.374 79.731 1.00 39.92 272 PHE A C 1
ATOM 1940 O O . PHE A 1 250 ? 6.435 20.138 80.144 1.00 40.40 272 PHE A O 1
ATOM 1948 N N . ILE A 1 251 ? 8.625 19.466 80.121 1.00 36.21 273 ILE A N 1
ATOM 1949 C CA . ILE A 1 251 ? 9.107 20.493 81.072 1.00 36.37 273 ILE A CA 1
ATOM 1950 C C . ILE A 1 251 ? 8.775 21.874 80.521 1.00 42.13 273 ILE A C 1
ATOM 1951 O O . ILE A 1 251 ? 9.115 22.165 79.379 1.00 40.46 273 ILE A O 1
ATOM 1956 N N . GLU A 1 252 ? 8.046 22.682 81.304 1.00 42.15 274 GLU A N 1
ATOM 1957 C CA . GLU A 1 252 ? 7.640 24.028 80.875 1.00 44.62 274 GLU A CA 1
ATOM 1958 C C . GLU A 1 252 ? 8.856 24.989 80.816 1.00 48.81 274 GLU A C 1
ATOM 1959 O O . GLU A 1 252 ? 9.248 25.384 79.711 1.00 48.86 274 GLU A O 1
ATOM 1965 N N . GLU A 1 253 ? 9.440 25.350 81.974 1.00 45.68 275 GLU A N 1
ATOM 1966 C CA A GLU A 1 253 ? 10.612 26.243 82.023 0.50 45.27 275 GLU A CA 1
ATOM 1967 C CA B GLU A 1 253 ? 10.605 26.238 81.964 0.50 45.48 275 GLU A CA 1
ATOM 1968 C C . GLU A 1 253 ? 11.907 25.419 81.936 1.00 46.30 275 GLU A C 1
ATOM 1969 O O . GLU A 1 253 ? 12.302 24.777 82.912 1.00 45.14 275 GLU A O 1
ATOM 1980 N N . LYS A 1 254 ? 12.528 25.398 80.754 1.00 42.63 276 LYS A N 1
ATOM 1981 C CA . LYS A 1 254 ? 13.762 24.670 80.461 1.00 41.69 276 LYS A CA 1
ATOM 1982 C C . LYS A 1 254 ? 14.931 25.177 81.326 1.00 42.94 276 LYS A C 1
ATOM 1983 O O . LYS A 1 254 ? 15.144 26.384 81.427 1.00 42.46 276 LYS A O 1
ATOM 1989 N N . LEU A 1 255 ? 15.619 24.243 81.999 1.00 35.43 277 LEU A N 1
ATOM 1990 C CA . LEU A 1 255 ? 16.764 24.519 82.844 1.00 33.52 277 LEU A CA 1
ATOM 1991 C C . LEU A 1 255 ? 18.043 24.085 82.132 1.00 35.35 277 LEU A C 1
ATOM 1992 O O . LEU A 1 255 ? 18.029 23.066 81.445 1.00 33.20 277 LEU A O 1
ATOM 2005 N N . ASN A 1 257 ? 22.314 23.192 82.446 1.00 30.84 279 ASN A N 1
ATOM 2006 C CA . ASN A 1 257 ? 23.367 22.729 83.335 1.00 31.41 279 ASN A CA 1
ATOM 2007 C C . ASN A 1 257 ? 24.627 23.527 83.129 1.00 35.22 279 ASN A C 1
ATOM 2008 O O . ASN A 1 257 ? 25.088 23.676 81.977 1.00 31.03 279 ASN A O 1
ATOM 2013 N N . VAL A 1 258 ? 25.243 23.939 84.244 1.00 31.84 280 VAL A N 1
ATOM 2014 C CA . VAL A 1 258 ? 26.586 24.508 84.250 1.00 32.16 280 VAL A CA 1
ATOM 2015 C C . VAL A 1 258 ? 27.309 23.989 85.486 1.00 31.82 280 VAL A C 1
ATOM 2016 O O . VAL A 1 258 ? 26.673 23.921 86.541 1.00 31.23 280 VAL A O 1
ATOM 2020 N N . PRO A 1 259 ? 28.634 23.718 85.445 1.00 27.95 281 PRO A N 1
ATOM 2021 C CA . PRO A 1 259 ? 29.336 23.354 86.691 1.00 28.02 281 PRO A CA 1
ATOM 2022 C C . PRO A 1 259 ? 29.265 24.490 87.713 1.00 33.69 281 PRO A C 1
ATOM 2023 O O . PRO A 1 259 ? 29.191 25.674 87.347 1.00 33.77 281 PRO A O 1
ATOM 2027 N N . LEU A 1 260 ? 29.264 24.144 88.994 1.00 32.07 282 LEU A N 1
ATOM 2028 C CA . LEU A 1 260 ? 29.257 25.146 90.062 1.00 31.55 282 LEU A CA 1
ATOM 2029 C C . LEU A 1 260 ? 30.466 26.090 89.903 1.00 33.87 282 LEU A C 1
ATOM 2030 O O . LEU A 1 260 ? 30.321 27.300 90.078 1.00 33.32 282 LEU A O 1
ATOM 2035 N N . SER A 1 261 ? 31.640 25.536 89.525 1.00 30.12 283 SER A N 1
ATOM 2036 C CA . SER A 1 261 ? 32.886 26.304 89.384 1.00 29.27 283 SER A CA 1
ATOM 2037 C C . SER A 1 261 ? 32.800 27.406 88.281 1.00 32.81 283 SER A C 1
ATOM 2038 O O . SER A 1 261 ? 33.678 28.258 88.200 1.00 31.04 283 SER A O 1
ATOM 2041 N N . ALA A 1 262 ? 31.749 27.397 87.453 1.00 30.19 284 ALA A N 1
ATOM 2042 C CA . ALA A 1 262 ? 31.549 28.424 86.422 1.00 29.85 284 ALA A CA 1
ATOM 2043 C C . ALA A 1 262 ? 30.903 29.693 86.992 1.00 32.25 284 ALA A C 1
ATOM 2044 O O . ALA A 1 262 ? 31.056 30.766 86.407 1.00 28.92 284 ALA A O 1
ATOM 2046 N N . VAL A 1 263 ? 30.160 29.563 88.107 1.00 29.30 285 VAL A N 1
ATOM 2047 C CA . VAL A 1 263 ? 29.365 30.645 88.646 1.00 29.64 285 VAL A CA 1
ATOM 2048 C C . VAL A 1 263 ? 30.122 31.438 89.733 1.00 33.69 285 VAL A C 1
ATOM 2049 O O . VAL A 1 263 ? 30.794 30.868 90.600 1.00 32.38 285 VAL A O 1
ATOM 2053 N N . PHE A 1 264 ? 29.998 32.776 89.659 1.00 31.32 286 PHE A N 1
ATOM 2054 C CA . PHE A 1 264 ? 30.625 33.689 90.608 1.00 31.78 286 PHE A CA 1
ATOM 2055 C C . PHE A 1 264 ? 29.691 34.879 90.907 1.00 37.40 286 PHE A C 1
ATOM 2056 O O . PHE A 1 264 ? 28.704 35.111 90.190 1.00 35.61 286 PHE A O 1
ATOM 2064 N N . GLY A 1 265 ? 30.008 35.597 91.983 1.00 36.74 287 GLY A N 1
ATOM 2065 C CA . GLY A 1 265 ? 29.242 36.755 92.422 1.00 37.87 287 GLY A CA 1
ATOM 2066 C C . GLY A 1 265 ? 29.875 38.090 92.063 1.00 44.58 287 GLY A C 1
ATOM 2067 O O . GLY A 1 265 ? 30.755 38.176 91.206 1.00 43.21 287 GLY A O 1
ATOM 2068 N N . ASP A 1 266 ? 29.407 39.142 92.728 1.00 46.20 288 ASP A N 1
ATOM 2069 C CA . ASP A 1 266 ? 29.873 40.522 92.602 1.00 47.83 288 ASP A CA 1
ATOM 2070 C C . ASP A 1 266 ? 29.957 41.116 94.014 1.00 51.29 288 ASP A C 1
ATOM 2071 O O . ASP A 1 266 ? 29.043 40.911 94.808 1.00 50.73 288 ASP A O 1
ATOM 2076 N N . SER A 1 267 ? 31.031 41.859 94.323 1.00 49.24 289 SER A N 1
ATOM 2077 C CA . SER A 1 267 ? 31.182 42.476 95.652 1.00 49.84 289 SER A CA 1
ATOM 2078 C C . SER A 1 267 ? 30.150 43.608 95.863 1.00 53.72 289 SER A C 1
ATOM 2079 O O . SER A 1 267 ? 29.865 43.955 97.010 1.00 55.79 289 SER A O 1
ATOM 2082 N N . GLU A 1 268 ? 29.522 44.103 94.768 1.00 47.87 290 GLU A N 1
ATOM 2083 C CA . GLU A 1 268 ? 28.544 45.201 94.802 1.00 47.00 290 GLU A CA 1
ATOM 2084 C C . GLU A 1 268 ? 27.089 44.760 94.817 1.00 50.28 290 GLU A C 1
ATOM 2085 O O . GLU A 1 268 ? 26.235 45.617 95.029 1.00 51.15 290 GLU A O 1
ATOM 2091 N N . ASN A 1 269 ? 26.776 43.449 94.606 1.00 45.40 291 ASN A N 1
ATOM 2092 C CA . ASN A 1 269 ? 25.377 42.994 94.582 1.00 44.75 291 ASN A CA 1
ATOM 2093 C C . ASN A 1 269 ? 25.230 41.491 94.957 1.00 45.39 291 ASN A C 1
ATOM 2094 O O . ASN A 1 269 ? 26.220 40.819 95.277 1.00 43.49 291 ASN A O 1
ATOM 2099 N N . LYS A 1 270 ? 23.990 40.977 94.884 1.00 42.08 292 LYS A N 1
ATOM 2100 C CA . LYS A 1 270 ? 23.664 39.581 95.187 1.00 42.93 292 LYS A CA 1
ATOM 2101 C C . LYS A 1 270 ? 23.500 38.711 93.877 1.00 45.93 292 LYS A C 1
ATOM 2102 O O . LYS A 1 270 ? 23.129 37.533 93.966 1.00 45.74 292 LYS A O 1
ATOM 2108 N N . ASN A 1 271 ? 23.830 39.280 92.695 1.00 40.89 293 ASN A N 1
ATOM 2109 C CA . ASN A 1 271 ? 23.707 38.588 91.399 1.00 39.98 293 ASN A CA 1
ATOM 2110 C C . ASN A 1 271 ? 24.742 37.496 91.164 1.00 39.32 293 ASN A C 1
ATOM 2111 O O . ASN A 1 271 ? 25.833 37.514 91.731 1.00 37.16 293 ASN A O 1
ATOM 2116 N N . THR A 1 272 ? 24.396 36.560 90.273 1.00 35.74 294 THR A N 1
ATOM 2117 C CA . THR A 1 272 ? 25.294 35.466 89.879 1.00 32.81 294 THR A CA 1
ATOM 2118 C C . THR A 1 272 ? 25.640 35.617 88.415 1.00 33.07 294 THR A C 1
ATOM 2119 O O . THR A 1 272 ? 24.799 35.997 87.611 1.00 31.36 294 THR A O 1
ATOM 2123 N N . TYR A 1 273 ? 26.892 35.310 88.081 1.00 30.51 295 TYR A N 1
ATOM 2124 C CA . TYR A 1 273 ? 27.438 35.440 86.736 1.00 30.09 295 TYR A CA 1
ATOM 2125 C C . TYR A 1 273 ? 28.224 34.229 86.310 1.00 31.09 295 TYR A C 1
ATOM 2126 O O . TYR A 1 273 ? 28.649 33.426 87.138 1.00 29.44 295 TYR A O 1
ATOM 2135 N N . VAL A 1 274 ? 28.482 34.166 84.995 1.00 28.11 296 VAL A N 1
ATOM 2136 C CA . VAL A 1 274 ? 29.400 33.253 84.319 1.00 28.42 296 VAL A CA 1
ATOM 2137 C C . VAL A 1 274 ? 30.241 34.076 83.326 1.00 30.92 296 VAL A C 1
ATOM 2138 O O . VAL A 1 274 ? 29.840 35.182 82.938 1.00 29.55 296 VAL A O 1
ATOM 2142 N N . TRP A 1 275 ? 31.332 33.482 82.842 1.00 29.35 297 TRP A N 1
ATOM 2143 C CA . TRP A 1 275 ? 32.116 34.038 81.736 1.00 29.02 297 TRP A CA 1
ATOM 2144 C C . TRP A 1 275 ? 31.723 33.265 80.502 1.00 31.10 297 TRP A C 1
ATOM 2145 O O . TRP A 1 275 ? 31.924 32.051 80.472 1.00 27.50 297 TRP A O 1
ATOM 2156 N N . ILE A 1 276 ? 31.136 33.936 79.515 1.00 30.60 298 ILE A N 1
ATOM 2157 C CA . ILE A 1 276 ? 30.802 33.360 78.220 1.00 29.67 298 ILE A CA 1
ATOM 2158 C C . ILE A 1 276 ? 32.043 33.492 77.315 1.00 36.07 298 ILE A C 1
ATOM 2159 O O . ILE A 1 276 ? 32.609 34.579 77.210 1.00 35.16 298 ILE A O 1
ATOM 2164 N N . VAL A 1 277 ? 32.433 32.402 76.655 1.00 33.89 299 VAL A N 1
ATOM 2165 C CA . VAL A 1 277 ? 33.553 32.372 75.723 1.00 33.93 299 VAL A CA 1
ATOM 2166 C C . VAL A 1 277 ? 33.008 32.484 74.300 1.00 38.28 299 VAL A C 1
ATOM 2167 O O . VAL A 1 277 ? 32.316 31.585 73.834 1.00 35.43 299 VAL A O 1
ATOM 2171 N N . LYS A 1 278 ? 33.314 33.596 73.637 1.00 38.56 300 LYS A N 1
ATOM 2172 C CA . LYS A 1 278 ? 32.972 33.874 72.244 1.00 39.61 300 LYS A CA 1
ATOM 2173 C C . LYS A 1 278 ? 34.222 34.418 71.561 1.00 43.25 300 LYS A C 1
ATOM 2174 O O . LYS A 1 278 ? 34.812 35.387 72.056 1.00 42.61 300 LYS A O 1
ATOM 2180 N N . ASP A 1 279 ? 34.642 33.749 70.473 1.00 41.33 301 ASP A N 1
ATOM 2181 C CA . ASP A 1 279 ? 35.810 34.044 69.635 1.00 42.36 301 ASP A CA 1
ATOM 2182 C C . ASP A 1 279 ? 37.078 34.197 70.512 1.00 44.23 301 ASP A C 1
ATOM 2183 O O . ASP A 1 279 ? 37.752 35.233 70.478 1.00 42.44 301 ASP A O 1
ATOM 2188 N N . ASN A 1 280 ? 37.323 33.184 71.372 1.00 40.22 302 ASN A N 1
ATOM 2189 C CA . ASN A 1 280 ? 38.475 33.092 72.282 1.00 38.98 302 ASN A CA 1
ATOM 2190 C C . ASN A 1 280 ? 38.655 34.355 73.177 1.00 38.86 302 ASN A C 1
ATOM 2191 O O . ASN A 1 280 ? 39.784 34.686 73.563 1.00 37.90 302 ASN A O 1
ATOM 2196 N N . LYS A 1 281 ? 37.530 35.027 73.525 1.00 33.17 303 LYS A N 1
ATOM 2197 C CA . LYS A 1 281 ? 37.459 36.159 74.469 1.00 33.09 303 LYS A CA 1
ATOM 2198 C C . LYS A 1 281 ? 36.312 35.910 75.467 1.00 35.24 303 LYS A C 1
ATOM 2199 O O . LYS A 1 281 ? 35.333 35.237 75.129 1.00 34.19 303 LYS A O 1
ATOM 2205 N N . VAL A 1 282 ? 36.426 36.455 76.674 1.00 30.88 304 VAL A N 1
ATOM 2206 C CA . VAL A 1 282 ? 35.380 36.278 77.680 1.00 30.68 304 VAL A CA 1
ATOM 2207 C C . VAL A 1 282 ? 34.591 37.561 77.886 1.00 36.47 304 VAL A C 1
ATOM 2208 O O . VAL A 1 282 ? 35.131 38.652 77.750 1.00 35.68 304 VAL A O 1
ATOM 2212 N N . ASN A 1 283 ? 33.294 37.400 78.183 1.00 34.61 305 ASN A N 1
ATOM 2213 C CA . ASN A 1 283 ? 32.336 38.466 78.497 1.00 34.87 305 ASN A CA 1
ATOM 2214 C C . ASN A 1 283 ? 31.426 37.977 79.600 1.00 37.69 305 ASN A C 1
ATOM 2215 O O . ASN A 1 283 ? 30.893 36.860 79.524 1.00 34.96 305 ASN A O 1
ATOM 2220 N N . ARG A 1 284 ? 31.253 38.815 80.628 1.00 35.14 306 ARG A N 1
ATOM 2221 C CA . ARG A 1 284 ? 30.434 38.464 81.781 1.00 34.67 306 ARG A CA 1
ATOM 2222 C C . ARG A 1 284 ? 28.943 38.387 81.404 1.00 37.18 306 ARG A C 1
ATOM 2223 O O . ARG A 1 284 ? 28.441 39.206 80.637 1.00 36.40 306 ARG A O 1
ATOM 2231 N N . ARG A 1 285 ? 28.269 37.366 81.940 1.00 33.13 307 ARG A N 1
ATOM 2232 C CA . ARG A 1 285 ? 26.870 37.103 81.688 1.00 32.74 307 ARG A CA 1
ATOM 2233 C C . ARG A 1 285 ? 26.147 36.811 82.999 1.00 34.32 307 ARG A C 1
ATOM 2234 O O . ARG A 1 285 ? 26.512 35.873 83.719 1.00 31.58 307 ARG A O 1
ATOM 2242 N N . GLU A 1 286 ? 25.110 37.614 83.306 1.00 32.06 308 GLU A N 1
ATOM 2243 C CA . GLU A 1 286 ? 24.313 37.386 84.499 1.00 32.22 308 GLU A CA 1
ATOM 2244 C C . GLU A 1 286 ? 23.371 36.205 84.258 1.00 36.19 308 GLU A C 1
ATOM 2245 O O . GLU A 1 286 ? 22.761 36.080 83.186 1.00 34.79 308 GLU A O 1
ATOM 2251 N N . VAL A 1 287 ? 23.310 35.321 85.247 1.00 32.51 309 VAL A N 1
ATOM 2252 C CA . VAL A 1 287 ? 22.492 34.107 85.212 1.00 31.51 309 VAL A CA 1
ATOM 2253 C C . VAL A 1 287 ? 21.612 34.061 86.485 1.00 34.99 309 VAL A C 1
ATOM 2254 O O . VAL A 1 287 ? 21.932 34.711 87.488 1.00 32.79 309 VAL A O 1
ATOM 2258 N N . THR A 1 288 ? 20.515 33.288 86.420 1.00 31.96 310 THR A N 1
ATOM 2259 C CA . THR A 1 288 ? 19.635 33.016 87.543 1.00 31.91 310 THR A CA 1
ATOM 2260 C C . THR A 1 288 ? 19.789 31.546 87.831 1.00 35.03 310 THR A C 1
ATOM 2261 O O . THR A 1 288 ? 19.523 30.710 86.969 1.00 33.89 310 THR A O 1
ATOM 2265 N N . VAL A 1 289 ? 20.258 31.233 89.034 1.00 32.37 311 VAL A N 1
ATOM 2266 C CA . VAL A 1 289 ? 20.400 29.868 89.504 1.00 32.03 311 VAL A CA 1
ATOM 2267 C C . VAL A 1 289 ? 19.001 29.401 89.920 1.00 37.40 311 VAL A C 1
ATOM 2268 O O . VAL A 1 289 ? 18.295 30.128 90.629 1.00 36.65 311 VAL A O 1
ATOM 2272 N N . TYR A 1 290 ? 18.585 28.223 89.450 1.00 35.50 312 TYR A N 1
ATOM 2273 C CA . TYR A 1 290 ? 17.287 27.673 89.809 1.00 37.38 312 TYR A CA 1
ATOM 2274 C C . TYR A 1 290 ? 17.187 27.454 91.320 1.00 45.31 312 TYR A C 1
ATOM 2275 O O . TYR A 1 290 ? 18.026 26.764 91.923 1.00 44.61 312 TYR A O 1
ATOM 2284 N N . SER A 1 291 ? 16.141 28.027 91.912 1.00 46.88 313 SER A N 1
ATOM 2285 C CA . SER A 1 291 ? 15.860 27.875 93.329 1.00 50.49 313 SER A CA 1
ATOM 2286 C C . SER A 1 291 ? 14.344 27.695 93.533 1.00 64.98 313 SER A C 1
ATOM 2287 O O . SER A 1 291 ? 13.568 28.560 93.099 1.00 66.09 313 SER A O 1
ATOM 2290 N N . PRO A 1 292 ? 13.906 26.561 94.150 1.00 67.08 314 PRO A N 1
ATOM 2291 C CA . PRO A 1 292 ? 12.463 26.364 94.382 1.00 69.76 314 PRO A CA 1
ATOM 2292 C C . PRO A 1 292 ? 11.903 27.432 95.337 1.00 77.89 314 PRO A C 1
ATOM 2293 O O . PRO A 1 292 ? 11.066 28.243 94.919 1.00 78.45 314 PRO A O 1
ATOM 2297 N N . THR A 1 293 ? 12.417 27.488 96.584 1.00 76.03 315 THR A N 1
ATOM 2298 C CA . THR A 1 293 ? 11.947 28.459 97.572 1.00 77.13 315 THR A CA 1
ATOM 2299 C C . THR A 1 293 ? 13.103 29.360 98.019 1.00 79.50 315 THR A C 1
ATOM 2300 O O . THR A 1 293 ? 14.085 28.882 98.591 1.00 79.49 315 THR A O 1
ATOM 2304 N N . GLY A 1 294 ? 12.957 30.652 97.731 1.00 74.69 316 GLY A N 1
ATOM 2305 C CA . GLY A 1 294 ? 13.890 31.708 98.111 1.00 73.46 316 GLY A CA 1
ATOM 2306 C C . GLY A 1 294 ? 15.221 31.762 97.384 1.00 72.58 316 GLY A C 1
ATOM 2307 O O . GLY A 1 294 ? 15.267 31.897 96.155 1.00 72.10 316 GLY A O 1
ATOM 2308 N N . GLU A 1 295 ? 16.319 31.738 98.169 1.00 64.18 317 GLU A N 1
ATOM 2309 C CA . GLU A 1 295 ? 17.688 31.834 97.660 1.00 61.00 317 GLU A CA 1
ATOM 2310 C C . GLU A 1 295 ? 18.305 30.441 97.500 1.00 57.87 317 GLU A C 1
ATOM 2311 O O . GLU A 1 295 ? 18.056 29.570 98.337 1.00 58.05 317 GLU A O 1
ATOM 2317 N N . ALA A 1 296 ? 19.103 30.229 96.426 1.00 47.86 318 ALA A N 1
ATOM 2318 C CA . ALA A 1 296 ? 19.734 28.928 96.158 1.00 44.62 318 ALA A CA 1
ATOM 2319 C C . ALA A 1 296 ? 20.612 28.477 97.342 1.00 42.61 318 ALA A C 1
ATOM 2320 O O . ALA A 1 296 ? 21.383 29.274 97.894 1.00 39.14 318 ALA A O 1
ATOM 2322 N N . ASN A 1 297 ? 20.456 27.198 97.718 1.00 37.70 319 ASN A N 1
ATOM 2323 C CA A ASN A 1 297 ? 21.227 26.578 98.805 0.50 37.33 319 ASN A CA 1
ATOM 2324 C CA B ASN A 1 297 ? 21.153 26.536 98.822 0.50 37.64 319 ASN A CA 1
ATOM 2325 C C . ASN A 1 297 ? 22.014 25.380 98.289 1.00 40.38 319 ASN A C 1
ATOM 2326 O O . ASN A 1 297 ? 21.633 24.756 97.288 1.00 39.50 319 ASN A O 1
ATOM 2335 N N . LEU A 1 298 ? 23.141 25.071 98.977 1.00 33.67 320 LEU A N 1
ATOM 2336 C CA . LEU A 1 298 ? 24.016 23.945 98.660 1.00 31.78 320 LEU A CA 1
ATOM 2337 C C . LEU A 1 298 ? 24.012 22.928 99.798 1.00 36.30 320 LEU A C 1
ATOM 2338 O O . LEU A 1 298 ? 23.916 23.281 100.981 1.00 34.35 320 LEU A O 1
ATOM 2343 N N . LEU A 1 299 ? 24.193 21.663 99.440 1.00 33.05 321 LEU A N 1
ATOM 2344 C CA . LEU A 1 299 ? 24.378 20.605 100.409 1.00 32.43 321 LEU A CA 1
ATOM 2345 C C . LEU A 1 299 ? 25.865 20.399 100.533 1.00 36.01 321 LEU A C 1
ATOM 2346 O O . LEU A 1 299 ? 26.563 20.377 99.513 1.00 35.59 321 LEU A O 1
ATOM 2351 N N . ILE A 1 300 ? 26.350 20.362 101.781 1.00 32.24 322 ILE A N 1
ATOM 2352 C CA . ILE A 1 300 ? 27.743 20.209 102.173 1.00 31.76 322 ILE A CA 1
ATOM 2353 C C . ILE A 1 300 ? 27.900 18.869 102.846 1.00 36.38 322 ILE A C 1
ATOM 2354 O O . ILE A 1 300 ? 27.213 18.585 103.835 1.00 35.20 322 ILE A O 1
ATOM 2359 N N . SER A 1 301 ? 28.811 18.039 102.301 1.00 34.38 323 SER A N 1
ATOM 2360 C CA . SER A 1 301 ? 29.070 16.687 102.803 1.00 35.20 323 SER A CA 1
ATOM 2361 C C . SER A 1 301 ? 30.222 16.659 103.791 1.00 40.63 323 SER A C 1
ATOM 2362 O O . SER A 1 301 ? 30.309 15.727 104.587 1.00 42.14 323 SER A O 1
ATOM 2365 N N . LYS A 1 302 ? 31.100 17.679 103.771 1.00 37.34 324 LYS A N 1
ATOM 2366 C CA . LYS A 1 302 ? 32.256 17.707 104.680 1.00 36.75 324 LYS A CA 1
ATOM 2367 C C . LYS A 1 302 ? 32.709 19.132 104.944 1.00 38.23 324 LYS A C 1
ATOM 2368 O O . LYS A 1 302 ? 32.600 19.975 104.049 1.00 36.98 324 LYS A O 1
ATOM 2372 N N . GLY A 1 303 ? 33.251 19.369 106.137 1.00 33.31 325 GLY A N 1
ATOM 2373 C CA . GLY A 1 303 ? 33.828 20.655 106.516 1.00 33.34 325 GLY A CA 1
ATOM 2374 C C . GLY A 1 303 ? 33.035 21.565 107.440 1.00 36.96 325 GLY A C 1
ATOM 2375 O O . GLY A 1 303 ? 33.544 22.621 107.838 1.00 36.23 325 GLY A O 1
ATOM 2376 N N . LEU A 1 304 ? 31.786 21.189 107.775 1.00 32.59 326 LEU A N 1
ATOM 2377 C CA . LEU A 1 304 ? 30.921 21.999 108.647 1.00 32.06 326 LEU A CA 1
ATOM 2378 C C . LEU A 1 304 ? 30.184 21.163 109.686 1.00 38.25 326 LEU A C 1
ATOM 2379 O O . LEU A 1 304 ? 29.835 20.021 109.416 1.00 37.74 326 LEU A O 1
ATOM 2384 N N . LYS A 1 305 ? 29.889 21.765 110.842 1.00 36.23 327 LYS A N 1
ATOM 2385 C CA . LYS A 1 305 ? 29.083 21.156 111.896 1.00 38.13 327 LYS A CA 1
ATOM 2386 C C . LYS A 1 305 ? 27.806 2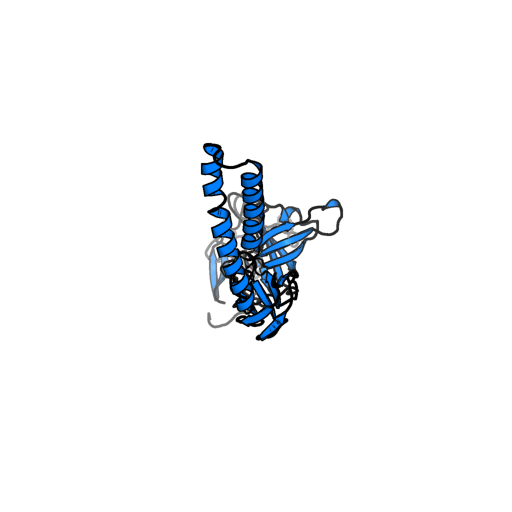2.010 112.070 1.00 42.36 327 LYS A C 1
ATOM 2387 O O . LYS A 1 305 ? 27.870 23.229 111.853 1.00 37.00 327 LYS A O 1
ATOM 2393 N N . PRO A 1 306 ? 26.653 21.425 112.486 1.00 42.28 328 PRO A N 1
ATOM 2394 C CA . PRO A 1 306 ? 25.450 22.254 112.698 1.00 42.19 328 PRO A CA 1
ATOM 2395 C C . PRO A 1 306 ? 25.694 23.332 113.740 1.00 44.43 328 PRO A C 1
ATOM 2396 O O . PRO A 1 306 ? 26.444 23.115 114.690 1.00 44.08 328 PRO A O 1
ATOM 2400 N N . GLY A 1 307 ? 25.100 24.492 113.537 1.00 39.64 329 GLY A N 1
ATOM 2401 C CA . GLY A 1 307 ? 25.226 25.570 114.501 1.00 39.03 329 GLY A CA 1
ATOM 2402 C C . GLY A 1 307 ? 26.354 26.544 114.242 1.00 42.36 329 GLY A C 1
ATOM 2403 O O . GLY A 1 307 ? 26.339 27.639 114.804 1.00 42.11 329 GLY A O 1
ATOM 2404 N N . GLU A 1 308 ? 27.335 26.177 113.397 1.00 36.10 330 GLU A N 1
ATOM 2405 C CA . GLU A 1 308 ? 28.414 27.110 113.051 1.00 35.74 330 GLU A CA 1
ATOM 2406 C C . GLU A 1 308 ? 27.835 28.272 112.232 1.00 36.95 330 GLU A C 1
ATOM 2407 O O . GLU A 1 308 ? 26.790 28.115 111.595 1.00 35.62 330 GLU A O 1
ATOM 2413 N N . THR A 1 309 ? 28.522 29.419 112.232 1.00 34.63 331 THR A N 1
ATOM 2414 C CA . THR A 1 309 ? 28.077 30.607 111.511 1.00 33.30 331 THR A CA 1
ATOM 2415 C C . THR A 1 309 ? 28.944 30.863 110.271 1.00 34.14 331 THR A C 1
ATOM 2416 O O . THR A 1 309 ? 30.163 30.973 110.383 1.00 32.50 331 THR A O 1
ATOM 2420 N N . VAL A 1 310 ? 28.307 31.020 109.102 1.00 30.56 332 VAL A N 1
ATOM 2421 C CA . VAL A 1 310 ? 29.026 31.326 107.853 1.00 28.55 332 VAL A CA 1
ATOM 2422 C C . VAL A 1 310 ? 28.619 32.721 107.330 1.00 32.07 332 VAL A C 1
ATOM 2423 O O . VAL A 1 310 ? 27.497 33.141 107.560 1.00 31.10 332 VAL A O 1
ATOM 2427 N N . VAL A 1 311 ? 29.509 33.405 106.590 1.00 27.87 333 VAL A N 1
ATOM 2428 C CA . VAL A 1 311 ? 29.210 34.685 105.927 1.00 29.30 333 VAL A CA 1
ATOM 2429 C C . VAL A 1 311 ? 28.398 34.361 104.645 1.00 32.81 333 VAL A C 1
ATOM 2430 O O . VAL A 1 311 ? 28.802 33.473 103.910 1.00 32.40 333 VAL A O 1
ATOM 2434 N N . THR A 1 312 ? 27.299 35.081 104.368 1.00 30.39 334 THR A N 1
ATOM 2435 C CA . THR A 1 312 ? 26.479 34.861 103.165 1.00 30.29 334 THR A CA 1
ATOM 2436 C C . THR A 1 312 ? 26.488 36.086 102.215 1.00 35.20 334 THR A C 1
ATOM 2437 O O . THR A 1 312 ? 26.002 35.984 101.090 1.00 33.61 334 THR A O 1
ATOM 2441 N N . ALA A 1 313 ? 26.978 37.238 102.688 1.00 34.29 335 ALA A N 1
ATOM 2442 C CA . ALA A 1 313 ? 27.114 38.495 101.919 1.00 34.78 335 ALA A CA 1
ATOM 2443 C C . ALA A 1 313 ? 28.310 39.269 102.456 1.00 37.94 335 ALA A C 1
ATOM 2444 O O . ALA A 1 313 ? 28.429 39.480 103.662 1.00 36.10 335 ALA A O 1
ATOM 2446 N N . GLY A 1 314 ? 29.196 39.632 101.552 1.00 37.29 336 GLY A N 1
ATOM 2447 C CA . GLY A 1 314 ? 30.444 40.332 101.839 1.00 37.04 336 GLY A CA 1
ATOM 2448 C C . GLY A 1 314 ? 31.651 39.412 101.754 1.00 38.25 336 GLY A C 1
ATOM 2449 O O . GLY A 1 314 ? 32.720 39.772 102.240 1.00 36.50 336 GLY A O 1
ATOM 2450 N N . VAL A 1 315 ? 31.511 38.237 101.108 1.00 34.42 337 VAL A N 1
ATOM 2451 C CA . VAL A 1 315 ? 32.591 37.231 101.050 1.00 34.62 337 VAL A CA 1
ATOM 2452 C C . VAL A 1 315 ? 33.831 37.703 100.274 1.00 40.29 337 VAL A C 1
ATOM 2453 O O . VAL A 1 315 ? 34.911 37.172 100.542 1.00 38.25 337 VAL A O 1
ATOM 2457 N N . TYR A 1 316 ? 33.693 38.668 99.325 1.00 39.89 338 TYR A N 1
ATOM 2458 C CA . TYR A 1 316 ? 34.824 39.119 98.498 1.00 40.50 338 TYR A CA 1
ATOM 2459 C C . TYR A 1 316 ? 35.638 40.274 99.126 1.00 42.81 338 TYR A C 1
ATOM 2460 O O . TYR A 1 316 ? 36.737 40.558 98.659 1.00 42.40 338 TYR A O 1
ATOM 2469 N N . GLN A 1 317 ? 35.155 40.871 100.198 1.00 39.36 339 GLN A N 1
ATOM 2470 C CA . GLN A 1 317 ? 35.854 41.989 100.827 1.00 39.51 339 GLN A CA 1
ATOM 2471 C C . GLN A 1 317 ? 36.453 41.579 102.182 1.00 40.32 339 GLN A C 1
ATOM 2472 O O . GLN A 1 317 ? 36.544 42.394 103.094 1.00 39.31 339 GLN A O 1
ATOM 2478 N N . LEU A 1 318 ? 36.865 40.321 102.313 1.00 36.25 340 LEU A N 1
ATOM 2479 C CA . LEU A 1 318 ? 37.382 39.793 103.580 1.00 35.52 340 LEU A CA 1
ATOM 2480 C C . LEU A 1 318 ? 38.718 39.101 103.431 1.00 39.47 340 LEU A C 1
ATOM 2481 O O . LEU A 1 318 ? 39.003 38.508 102.392 1.00 39.12 340 LEU A O 1
ATOM 2486 N N . VAL A 1 319 ? 39.512 39.140 104.505 1.00 36.27 341 VAL A N 1
ATOM 2487 C CA . VAL A 1 319 ? 40.804 38.448 104.607 1.00 36.19 341 VAL A CA 1
ATOM 2488 C C . VAL A 1 319 ? 40.804 37.614 105.908 1.00 37.99 341 VAL A C 1
ATOM 2489 O O . VAL A 1 319 ? 40.020 37.883 106.813 1.00 36.26 341 VAL A O 1
ATOM 2493 N N . GLU A 1 320 ? 41.665 36.591 105.976 1.00 34.43 342 GLU A N 1
ATOM 2494 C CA . GLU A 1 320 ? 41.804 35.695 107.123 1.00 33.55 342 GLU A CA 1
ATOM 2495 C C . GLU A 1 320 ? 41.977 36.483 108.429 1.00 36.22 342 GLU A C 1
ATOM 2496 O O . GLU A 1 320 ? 42.844 37.345 108.508 1.00 35.56 342 GLU A O 1
ATOM 2502 N N . GLY A 1 321 ? 41.126 36.213 109.408 1.00 34.54 343 GLY A N 1
ATOM 2503 C CA . GLY A 1 321 ? 41.183 36.852 110.721 1.00 34.01 343 GLY A CA 1
ATOM 2504 C C . GLY A 1 321 ? 40.525 38.212 110.840 1.00 36.27 343 GLY A C 1
ATOM 2505 O O . GLY A 1 321 ? 40.503 38.784 111.935 1.00 35.22 343 GLY A O 1
ATOM 2506 N N . GLN A 1 322 ? 39.985 38.753 109.732 1.00 33.50 344 GLN A N 1
ATOM 2507 C CA . GLN A 1 322 ? 39.374 40.093 109.744 1.00 32.34 344 GLN A CA 1
ATOM 2508 C C . GLN A 1 322 ? 38.153 40.172 110.675 1.00 35.35 344 GLN A C 1
ATOM 2509 O O . GLN A 1 322 ? 37.328 39.267 110.708 1.00 34.00 344 GLN A O 1
ATOM 2515 N N . ARG A 1 323 ? 38.055 41.269 111.419 1.00 32.99 345 ARG A N 1
ATOM 2516 C CA . ARG A 1 323 ? 36.906 41.573 112.258 1.00 33.98 345 ARG A CA 1
ATOM 2517 C C . ARG A 1 323 ? 35.686 41.877 111.385 1.00 36.50 345 ARG A C 1
ATOM 2518 O O . ARG A 1 323 ? 35.819 42.517 110.329 1.00 34.05 345 ARG A O 1
ATOM 2526 N N . ILE A 1 324 ? 34.491 41.509 111.867 1.00 33.07 346 ILE A N 1
ATOM 2527 C CA . ILE A 1 324 ? 33.273 41.798 111.126 1.00 32.11 346 ILE A CA 1
ATOM 2528 C C . ILE A 1 324 ? 32.211 42.353 112.051 1.00 36.65 346 ILE A C 1
ATOM 2529 O O . ILE A 1 324 ? 32.320 42.249 113.277 1.00 37.26 346 ILE A O 1
ATOM 2534 N N . LYS A 1 325 ? 31.114 42.839 111.455 1.00 31.76 347 LYS A N 1
ATOM 2535 C CA . LYS A 1 325 ? 29.929 43.211 112.194 1.00 31.65 347 LYS A CA 1
ATOM 2536 C C . LYS A 1 325 ? 28.775 42.523 111.484 1.00 38.38 34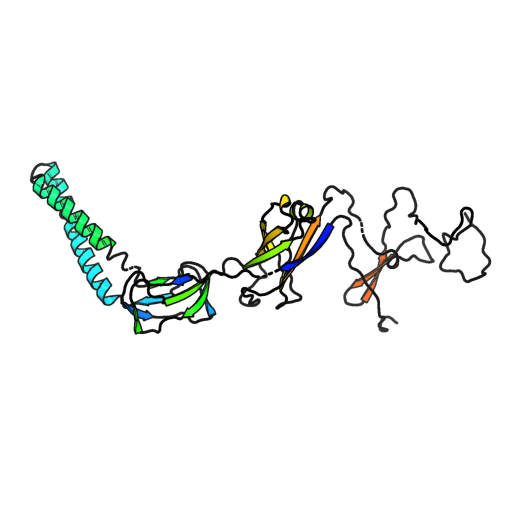7 LYS A C 1
ATOM 2537 O O . LYS A 1 325 ? 28.601 42.695 110.272 1.00 38.83 347 LYS A O 1
ATOM 2543 N N . GLU A 1 326 ? 28.035 41.692 112.213 1.00 35.68 348 GLU A N 1
ATOM 2544 C CA . GLU A 1 326 ? 26.895 40.999 111.642 1.00 38.77 348 GLU A CA 1
ATOM 2545 C C . GLU A 1 326 ? 25.763 42.002 111.462 1.00 46.56 348 GLU A C 1
ATOM 2546 O O . GLU A 1 326 ? 25.425 42.717 112.409 1.00 47.62 348 GLU A O 1
ATOM 2552 N N . VAL A 1 327 ? 25.255 42.140 110.223 1.00 43.64 349 VAL A N 1
ATOM 2553 C CA . VAL A 1 327 ? 24.172 43.091 109.919 1.00 44.16 349 VAL A CA 1
ATOM 2554 C C . VAL A 1 327 ? 22.983 42.301 109.345 1.00 50.86 349 VAL A C 1
ATOM 2555 O O . VAL A 1 327 ? 23.185 41.225 108.778 1.00 48.90 349 VAL A O 1
ATOM 2559 N N . LYS A 1 328 ? 21.755 42.822 109.512 1.00 50.88 350 LYS A N 1
ATOM 2560 C CA . LYS A 1 328 ? 20.538 42.149 109.036 1.00 60.81 350 LYS A CA 1
ATOM 2561 C C . LYS A 1 328 ? 20.263 42.483 107.555 1.00 88.01 350 LYS A C 1
ATOM 2562 O O . LYS A 1 328 ? 20.222 43.682 107.199 1.00 95.44 350 LYS A O 1
#

Sequence (323 aa):
DTALVRPVKTATTVSSQSVILKDFSGVEAVEYVKLAFRVSGQIINLPVVEGQRVKKGQLIAAIDPRDISLQYAADKAAYETAAAQQVERNKRLLGRQAISLQEYEISVANYQKAKSAYELSSTNNRDTKLLAPFDGSIETRLVENYQRVNSGEGIVRLVNTRKLRIKFTVPDDYLYLLRAKDATFKKVEFDTYKGTVFNARLEEYLDISTDGTGIPVTIIIDDAAFDRTIYDVKPGFTCNIRLASDIAPFIEEEKLNVPLSAVFGDSENKNTYVWIVKDNKVNRREVTVYSPTGEANNLLISKGLKPGETVVTAGVYQLVEGQRIKEVK

Secondary structure (DSSP, 8-state):
--SS-----------TTEEEEEEE-----PEEEEE-SS-EEEEE----TT-EE-TT-EEEEE--HHHHHHHHHHHHHHHHHHHHHHHHHHHHTTT-S-HHHHHHHHHHHHHHHHHHHHHHH--TTEEE-SSSEEEEEE-S-TT-EE-TT-EEEEEEE-S--EEEEEE-GGGHHHHHSTT-EEEEEEGGGTT--EEEEEEEE---GGG-S-EEEEEEE--TT--TTTS---TT--EEEEEEEES-TT-SS-----GGG-EEETTEEEEEEEEEETTEEEEEEE----SSSS-----SSS--TT-----S-GGG--TT-------

Foldseek 3Di:
DQPPADDDDDDDDDWPQKDKDKFKKWAAFAWDFFWFQFWAFWADQPDDAFDWDFFFAFGTFGDCVVLVVQLVVLVVQLVVLVVVLVVVVVCVVVPVDDVVVNVVSVVSNVVSVVSNVVSVVNCRRTGTHNGTWGFNDAPDDHRHTGGTPPGGTTTTHPPWGKMKTFAFLVCVLLVVAPPKWKWKAFPVHHPDIFTKAWPDWDDPSVVRPTIITMITTDHPPPDCVPVVDHHPTMIMIMIIHRSCPVDDDIDDDDPVQWDDDLVDPWIWGWDADPSGTDIDTDDDDDDDDDDDDDDPDDDDPPDDDDPHNVVVDDPPDDDDDDD

B-factor: mean 46.95, std 14.78, range [24.58, 116.81]

Radius of gyration: 37.93 Å; Cα contacts (8 Å, |Δi|>4): 508; chains: 1; bounding box: 68×64×114 Å

Nearest PDB structures (foldseek):
  4l8j-assembly1_A-2  TM=1.003E+00  e=3.949E-58  Bacteroides eggerthii DSM 20697
  1vf7-assembly1_E  TM=7.637E-01  e=1.576E-15  Pseudomonas aeruginosa
  1vf7-assembly1_M  TM=8.106E-01  e=9.857E-15  Pseudomonas aeruginosa
  2v4d-assembly1_E  TM=5.873E-01  e=7.406E-16  Pseudomonas aeruginosa
  4dk1-assembly1_A  TM=6.229E-01  e=3.596E-14  Aggregatibacter actinomycetemcomitans